Protein 3RT2 (pdb70)

Organism: Arabidopsis thaliana (NCBI:txid3702)

Radius of gyration: 15.97 Å; Cα contacts (8 Å, |Δi|>4): 368; chains: 1; bounding box: 37×48×32 Å

Solvent-accessible surface area: 9550 Å² total; per-residue (Å²): 219,35,130,102,25,122,140,38,20,35,95,73,156,86,176,67,34,0,24,21,80,19,77,57,84,4,161,2,29,24,141,35,0,16,50,13,3,64,84,0,18,59,5,70,92,15,38,53,98,17,38,145,23,96,22,161,54,178,130,18,93,99,43,16,75,10,70,0,18,45,110,43,82,122,123,89,15,75,0,42,14,23,0,58,29,31,21,68,128,72,40,0,12,0,10,94,21,69,32,49,93,49,152,17,132,71,23,9,12,0,9,0,2,42,80,50,85,83,142,69,144,79,7,2,35,0,27,10,0,0,15,0,40,26,24,170,86,63,72,94,108,92,3,20,122,67,1,51,55,48,3,70,56,19,0,66,24,0,5,76,20,0,52,121,50,38,58,96,76,145,179

Nearest PDB structures (foldseek):
  3rt2-assembly1_A  TM=1.006E+00  e=1.548E-33  Arabidopsis thaliana
  3rt0-assembly1_C  TM=8.949E-01  e=2.586E-29  Arabidopsis thaliana
  3r6p-assembly1_A  TM=9.736E-01  e=1.004E-26  Arabidopsis thaliana
  4ds8-assembly1_A  TM=9.328E-01  e=2.197E-19  Arabidopsis thaliana
  3klx-assembly1_B  TM=9.332E-01  e=1.847E-19  Arabidopsis thaliana

GO terms:
  GO:0004864 protein phosphatase inhibitor activity (F, IDA)
  GO:0005515 protein binding (F, IPI)

B-factor: mean 29.24, std 15.5, range [11.62, 113.57]

Structure (mmCIF, N/CA/C/O backbone):
data_3RT2
#
_entry.id   3RT2
#
_cell.length_a   38.017
_cell.length_b   98.425
_cell.length_c   96.718
_cell.angle_alpha   90.00
_cell.angle_beta   90.00
_cell.angle_gamma   90.00
#
_symmetry.space_group_name_H-M   'C 2 2 21'
#
loop_
_entity.id
_entity.type
_entity.pdbx_description
1 polymer 'Abscisic acid receptor PYL10'
2 water water
#
loop_
_atom_site.group_PDB
_atom_site.id
_atom_site.type_symbol
_atom_site.label_atom_id
_atom_site.label_alt_id
_atom_site.label_comp_id
_atom_site.label_asym_id
_atom_site.label_entity_id
_atom_site.label_seq_id
_atom_site.pdbx_PDB_ins_code
_atom_site.Cartn_x
_atom_site.Cartn_y
_atom_site.Cartn_z
_atom_site.occupancy
_atom_site.B_iso_or_equiv
_atom_site.auth_seq_id
_atom_site.auth_comp_id
_atom_site.auth_asym_id
_atom_site.auth_atom_id
_atom_site.pdbx_PDB_model_num
ATOM 1 N N . GLU A 1 10 ? 30.482 -2.465 0.261 1.00 35.77 10 GLU A N 1
ATOM 2 C CA . GLU A 1 10 ? 29.284 -1.677 -0.016 1.00 52.07 10 GLU A CA 1
ATOM 3 C C . GLU A 1 10 ? 28.217 -1.935 1.035 1.00 61.73 10 GLU A C 1
ATOM 4 O O . GLU A 1 10 ? 27.663 -1.006 1.616 1.00 26.88 10 GLU A O 1
ATOM 10 N N . SER A 1 11 ? 27.926 -3.211 1.263 1.00 48.36 11 SER A N 1
ATOM 11 C CA . SER A 1 11 ? 27.003 -3.607 2.313 1.00 33.79 11 SER A CA 1
ATOM 12 C C . SER A 1 11 ? 27.217 -5.064 2.659 1.00 26.01 11 SER A C 1
ATOM 13 O O . SER A 1 11 ? 26.984 -5.939 1.839 1.00 23.48 11 SER A O 1
ATOM 16 N N . GLU A 1 12 ? 27.664 -5.318 3.881 1.00 25.95 12 GLU A N 1
ATOM 17 C CA . GLU A 1 12 ? 27.885 -6.690 4.324 1.00 25.62 12 GLU A CA 1
ATOM 18 C C . GLU A 1 12 ? 26.589 -7.471 4.272 1.00 21.79 12 GLU A C 1
ATOM 19 O O . GLU A 1 12 ? 26.568 -8.645 3.915 1.00 18.22 12 GLU A O 1
ATOM 25 N N . TYR A 1 13 ? 25.505 -6.805 4.635 1.00 20.62 13 TYR A N 1
ATOM 26 C CA . TYR A 1 13 ? 24.199 -7.445 4.668 1.00 18.51 13 TYR A CA 1
ATOM 27 C C . TYR A 1 13 ? 23.774 -7.879 3.270 1.00 18.92 13 TYR A C 1
ATOM 28 O O . TYR A 1 13 ? 23.351 -9.010 3.050 1.00 19.09 13 TYR A O 1
ATOM 37 N N . ILE A 1 14 ? 23.897 -6.977 2.313 1.00 16.86 14 ILE A N 1
ATOM 38 C CA . ILE A 1 14 ? 23.547 -7.337 0.943 1.00 15.78 14 ILE A CA 1
ATOM 39 C C . ILE A 1 14 ? 24.508 -8.405 0.396 1.00 16.36 14 ILE A C 1
ATOM 40 O O . ILE A 1 14 ? 24.074 -9.381 -0.229 1.00 16.67 14 ILE A O 1
ATOM 45 N N . LYS A 1 15 ? 25.799 -8.243 0.666 1.00 16.98 15 LYS A N 1
ATOM 46 C CA . LYS A 1 15 ? 26.816 -9.215 0.241 1.00 17.25 15 LYS A CA 1
ATOM 47 C C . LYS A 1 15 ? 26.487 -10.646 0.659 1.00 16.38 15 LYS A C 1
ATOM 48 O O . LYS A 1 15 ? 26.615 -11.592 -0.132 1.00 16.65 15 LYS A O 1
ATOM 54 N N . LYS A 1 16 ? 26.083 -10.814 1.914 1.00 16.04 16 LYS A N 1
ATOM 55 C CA . LYS A 1 16 ? 25.891 -12.160 2.435 1.00 17.87 16 LYS A CA 1
ATOM 56 C C . LYS A 1 16 ? 24.691 -12.862 1.804 1.00 15.97 16 LYS A C 1
ATOM 57 O O . LYS A 1 16 ? 24.608 -14.085 1.842 1.00 18.84 16 LYS A O 1
ATOM 63 N N . HIS A 1 17 ? 23.787 -12.102 1.198 1.00 14.99 17 HIS A N 1
ATOM 64 C CA . HIS A 1 17 ? 22.639 -12.697 0.524 1.00 13.92 17 HIS A CA 1
ATOM 65 C C . HIS A 1 17 ? 22.958 -13.117 -0.906 1.00 15.11 17 HIS A C 1
ATOM 66 O O . HIS A 1 17 ? 22.230 -13.892 -1.500 1.00 16.38 17 HIS A O 1
ATOM 73 N N . HIS A 1 18 ? 24.050 -12.601 -1.450 1.00 15.63 18 HIS A N 1
ATOM 74 C CA . HIS A 1 18 ? 24.490 -13.024 -2.773 1.00 15.56 18 HIS A CA 1
ATOM 75 C C . HIS A 1 18 ? 25.189 -14.376 -2.712 1.00 15.09 18 HIS A C 1
ATOM 76 O O . HIS A 1 18 ? 25.526 -14.881 -1.620 1.00 18.07 18 HIS A O 1
ATOM 83 N N . ARG A 1 19 ? 25.376 -14.972 -3.885 1.00 14.18 19 ARG A N 1
ATOM 84 C CA . ARG A 1 19 ? 25.818 -16.355 -3.968 1.00 13.54 19 ARG A CA 1
ATOM 85 C C . ARG A 1 19 ? 27.306 -16.457 -4.215 1.00 16.47 19 ARG A C 1
ATOM 86 O O . 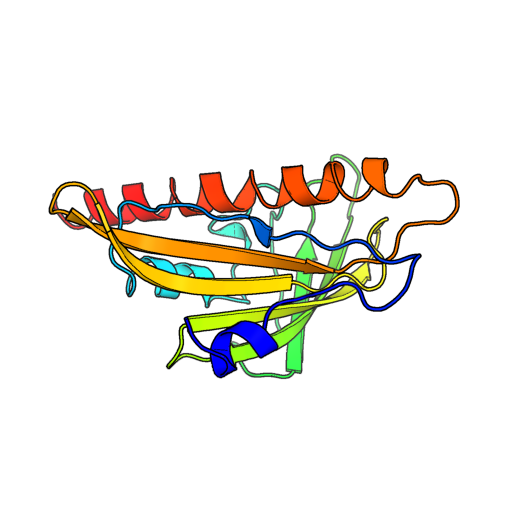ARG A 1 19 ? 27.918 -15.588 -4.862 1.00 17.37 19 ARG A O 1
ATOM 94 N N A HIS A 1 20 ? 27.877 -17.549 -3.724 0.46 16.62 20 HIS A N 1
ATOM 95 N N B HIS A 1 20 ? 27.905 -17.520 -3.692 0.54 16.75 20 HIS A N 1
ATOM 96 C CA A HIS A 1 20 ? 29.303 -17.790 -3.803 0.46 19.05 20 HIS A CA 1
ATOM 97 C CA B HIS A 1 20 ? 29.320 -17.780 -3.910 0.54 17.19 20 HIS A CA 1
ATOM 98 C C A HIS A 1 20 ? 29.513 -19.302 -3.898 0.46 18.34 20 HIS A C 1
ATOM 99 C C B HIS A 1 20 ? 29.607 -19.268 -3.788 0.54 18.25 20 HIS A C 1
ATOM 100 O O A HIS A 1 20 ? 28.692 -20.074 -3.399 0.46 18.45 20 HIS A O 1
ATOM 101 O O B HIS A 1 20 ? 28.959 -19.979 -3.015 0.54 17.63 20 HIS A O 1
ATOM 114 N N . GLU A 1 21 ? 30.591 -19.729 -4.544 1.00 20.14 21 GLU A N 1
ATOM 115 C CA . GLU A 1 21 ? 30.940 -21.142 -4.542 1.00 21.62 21 GLU A CA 1
ATOM 116 C C . GLU A 1 21 ? 31.583 -21.528 -3.221 1.00 20.77 21 GLU A C 1
ATOM 117 O O . GLU A 1 21 ? 32.401 -20.789 -2.673 1.00 24.00 21 GLU A O 1
ATOM 123 N N . LEU A 1 22 ? 31.187 -22.686 -2.711 1.00 18.19 22 LEU A N 1
ATOM 124 C CA . LEU A 1 22 ? 31.733 -23.185 -1.455 1.00 20.09 22 LEU A CA 1
ATOM 125 C C . LEU A 1 22 ? 32.600 -24.418 -1.656 1.00 23.34 22 LEU A C 1
ATOM 126 O O . LEU A 1 22 ? 33.450 -24.720 -0.819 1.00 28.98 22 LEU A O 1
ATOM 131 N N . VAL A 1 23 ? 32.373 -25.142 -2.748 1.00 22.20 23 VAL A N 1
ATOM 132 C CA . VAL A 1 23 ? 33.146 -26.353 -3.040 1.00 21.71 23 VAL A CA 1
ATOM 133 C C . VAL A 1 23 ? 33.571 -26.370 -4.504 1.00 21.95 23 VAL A C 1
ATOM 134 O O . VAL A 1 23 ? 32.988 -25.661 -5.324 1.00 22.78 23 VAL A O 1
ATOM 138 N N . GLU A 1 24 ? 34.585 -27.177 -4.821 1.00 24.96 24 GLU A N 1
ATOM 139 C CA . GLU A 1 24 ? 35.193 -27.187 -6.153 1.00 29.72 24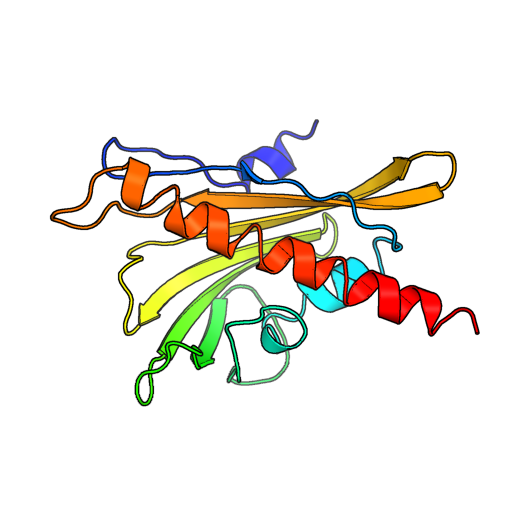 GLU A CA 1
ATOM 140 C C . GLU A 1 24 ? 34.229 -27.519 -7.289 1.00 29.52 24 GLU A C 1
ATOM 141 O O . GLU A 1 24 ? 34.410 -27.053 -8.421 1.00 30.56 24 GLU A O 1
ATOM 147 N N . SER A 1 25 ? 33.221 -28.331 -6.992 1.00 26.70 25 SER A N 1
ATOM 148 C CA . SER A 1 25 ? 32.273 -28.784 -8.002 1.00 24.07 25 SER A CA 1
ATOM 149 C C . SER A 1 25 ? 31.100 -27.830 -8.154 1.00 23.04 25 SER A C 1
ATOM 150 O O . SER A 1 25 ? 30.107 -28.172 -8.789 1.00 24.35 25 SER A O 1
ATOM 153 N N . GLN A 1 26 ? 31.196 -26.652 -7.541 1.00 23.36 26 GLN A N 1
ATOM 154 C CA . GLN A 1 26 ? 30.225 -25.601 -7.776 1.00 20.96 26 GLN A CA 1
ATOM 155 C C . GLN A 1 26 ? 30.843 -24.531 -8.640 1.00 20.38 26 GLN A C 1
ATOM 156 O O . GLN A 1 26 ? 32.056 -24.362 -8.662 1.00 24.40 26 GLN A O 1
ATOM 162 N N A CYS A 1 27 ? 30.014 -23.798 -9.361 0.48 21.67 27 CYS A N 1
ATOM 163 N N B CYS A 1 27 ? 29.990 -23.806 -9.355 0.52 21.43 27 CYS A N 1
ATOM 164 C CA A CYS A 1 27 ? 30.511 -22.589 -9.996 0.48 21.61 27 CYS A CA 1
ATOM 165 C CA B CYS A 1 27 ? 30.409 -22.620 -10.096 0.52 20.77 27 CYS A CA 1
ATOM 166 C C A CYS A 1 27 ? 29.567 -21.434 -9.714 0.48 20.58 27 CYS A C 1
ATOM 167 C C B CYS A 1 27 ? 29.546 -21.435 -9.677 0.52 19.75 27 CYS A C 1
ATOM 168 O O A CYS A 1 27 ? 28.356 -21.612 -9.568 0.48 21.06 27 CYS A O 1
ATOM 169 O O B CYS A 1 27 ? 28.354 -21.594 -9.410 0.52 19.69 27 CYS A O 1
ATOM 174 N N . SER A 1 28 ? 30.151 -20.251 -9.609 1.00 19.64 28 SER A N 1
ATOM 175 C CA . SER A 1 28 ? 29.422 -19.054 -9.241 1.00 18.96 28 SER A CA 1
ATOM 176 C C . SER A 1 28 ? 29.996 -17.861 -9.971 1.00 20.36 28 SER A C 1
ATOM 177 O O . SER A 1 28 ? 31.203 -17.776 -10.192 1.00 22.46 28 SER A O 1
ATOM 180 N N A SER A 1 29 ? 29.121 -16.943 -10.356 0.36 20.07 29 SER A N 1
ATOM 181 N N B SER A 1 29 ? 29.125 -16.934 -10.340 0.64 20.18 29 SER A N 1
ATOM 182 C CA A SER A 1 29 ? 29.545 -15.692 -10.961 0.36 19.01 29 SER A CA 1
ATOM 183 C CA B SER A 1 29 ? 29.573 -15.681 -10.913 0.64 19.42 29 SER A CA 1
ATOM 184 C C A SER A 1 29 ? 28.581 -14.596 -10.553 0.36 17.48 29 SER A C 1
ATOM 185 C C B SER A 1 29 ? 28.555 -14.600 -10.619 0.64 16.69 29 SER A C 1
ATOM 186 O O A S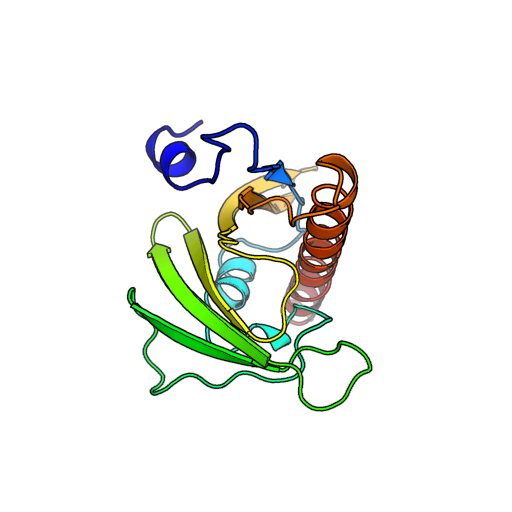ER A 1 29 ? 27.519 -14.872 -9.994 0.36 18.65 29 SER A O 1
ATOM 187 O O B SER A 1 29 ? 27.428 -14.892 -10.223 0.64 17.13 29 SER A O 1
ATOM 192 N N . THR A 1 30 ? 28.960 -13.354 -10.830 1.00 17.47 30 THR A N 1
ATOM 193 C CA . THR A 1 30 ? 28.100 -12.216 -10.571 1.00 16.48 30 THR A CA 1
ATOM 194 C C . THR A 1 30 ? 28.063 -11.365 -11.834 1.00 17.03 30 THR A C 1
ATOM 195 O O . THR A 1 30 ? 29.100 -11.084 -12.427 1.00 21.32 30 THR A O 1
ATOM 199 N N . LEU A 1 31 ? 26.867 -10.999 -12.264 1.00 15.86 31 LEU A N 1
ATOM 200 C CA . LEU A 1 31 ? 26.715 -10.116 -13.414 1.00 16.65 31 LEU A CA 1
ATOM 201 C C . LEU A 1 31 ? 26.031 -8.848 -12.975 1.00 15.60 31 LEU A C 1
ATOM 202 O O . LEU A 1 31 ? 25.266 -8.840 -12.006 1.00 15.50 31 LEU A O 1
ATOM 207 N N A VAL A 1 32 ? 26.315 -7.755 -13.666 0.65 16.70 32 VAL A N 1
ATOM 208 N N B VAL A 1 32 ? 26.415 -7.755 -13.666 0.35 17.75 32 VAL A N 1
ATOM 209 C CA A VAL A 1 32 ? 25.667 -6.490 -13.361 0.65 18.25 32 VAL A CA 1
ATOM 210 C CA B VAL A 1 32 ? 25.767 -6.490 -13.361 0.35 19.34 32 VAL A CA 1
ATOM 211 C C A VAL A 1 32 ? 25.065 -5.877 -14.611 0.65 17.64 32 VAL A C 1
ATOM 212 C C B VAL A 1 32 ? 25.165 -5.877 -14.611 0.35 18.46 32 VAL A C 1
ATOM 213 O O A VAL A 1 32 ? 25.514 -6.136 -15.720 0.65 20.90 32 VAL A O 1
ATOM 214 O O B VAL A 1 32 ? 25.614 -6.137 -15.720 0.35 19.32 32 VAL A O 1
ATOM 221 N N . LYS A 1 33 ? 24.043 -5.060 -14.410 1.00 16.51 33 LYS A N 1
ATOM 222 C CA . LYS A 1 33 ? 23.396 -4.356 -15.501 1.00 16.25 33 LYS A CA 1
ATOM 223 C C . LYS A 1 33 ? 22.949 -2.988 -15.023 1.00 15.94 33 LYS A C 1
ATOM 224 O O . LYS A 1 33 ? 22.280 -2.878 -13.992 1.00 16.58 33 LYS A O 1
ATOM 230 N N A HIS A 1 34 ? 23.292 -1.956 -15.779 0.57 17.85 34 HIS A N 1
ATOM 231 N N B HIS A 1 34 ? 23.365 -1.928 -15.710 0.43 18.71 34 HIS A N 1
ATOM 232 C CA A HIS A 1 34 ? 22.799 -0.621 -15.511 0.57 19.30 34 HIS A CA 1
ATOM 233 C CA B HIS A 1 34 ? 22.730 -0.655 -15.435 0.43 19.98 34 HIS A CA 1
ATOM 234 C C A HIS A 1 34 ? 21.512 -0.408 -16.301 0.57 18.38 34 HIS A C 1
ATOM 235 C C B HIS A 1 34 ? 21.476 -0.565 -16.265 0.43 20.32 34 HIS A C 1
ATOM 236 O O A HIS A 1 34 ? 21.506 -0.498 -17.522 0.57 20.65 34 HIS A O 1
ATOM 237 O O B HIS A 1 34 ? 21.464 -0.864 -17.467 0.43 21.73 34 HIS A O 1
ATOM 250 N N . ILE A 1 35 ? 20.417 -0.154 -15.596 1.00 18.37 35 ILE A N 1
ATOM 251 C CA . ILE A 1 35 ? 19.106 -0.026 -16.207 1.00 16.46 35 ILE A CA 1
ATOM 252 C C . ILE A 1 35 ? 18.649 1.418 -16.112 1.00 18.17 35 ILE A C 1
ATOM 253 O O . ILE A 1 35 ? 18.716 2.023 -15.040 1.00 21.31 35 ILE A O 1
ATOM 258 N N . LYS A 1 36 ? 18.201 1.974 -17.238 1.00 18.44 36 LYS A N 1
ATOM 259 C CA . LYS A 1 36 ? 17.754 3.366 -17.288 1.00 20.85 36 LYS A CA 1
ATOM 260 C C . LYS A 1 36 ? 16.286 3.491 -16.914 1.00 20.52 36 LYS A C 1
ATOM 261 O O . LYS A 1 36 ? 15.448 3.918 -17.707 1.00 22.36 36 LYS A O 1
ATOM 267 N N . ALA A 1 37 ? 15.987 3.116 -15.678 1.00 20.94 37 ALA A N 1
ATOM 268 C CA . ALA A 1 37 ? 14.640 3.203 -15.156 1.00 19.71 37 ALA A CA 1
ATOM 269 C C . ALA A 1 37 ? 14.742 3.287 -13.646 1.00 19.13 37 ALA A C 1
ATOM 270 O O . ALA A 1 37 ? 15.728 2.819 -13.063 1.00 20.68 37 ALA A O 1
ATOM 272 N N . PRO A 1 38 ? 13.725 3.882 -13.009 1.00 19.85 38 PRO A N 1
ATOM 273 C CA . PRO A 1 38 ? 13.736 4.096 -11.559 1.00 20.35 38 PRO A CA 1
ATOM 274 C C . PRO A 1 38 ? 13.616 2.777 -10.791 1.00 18.41 38 PRO A C 1
ATOM 275 O O . PRO A 1 38 ? 12.895 1.866 -11.210 1.00 19.19 38 PRO A O 1
ATOM 279 N N . LEU A 1 39 ? 14.295 2.692 -9.652 1.00 18.04 39 LEU A N 1
ATOM 280 C CA . LEU A 1 39 ? 14.301 1.453 -8.867 1.00 17.03 39 LEU A CA 1
ATOM 281 C C . LEU A 1 39 ? 12.907 0.913 -8.527 1.00 15.76 39 LEU A C 1
ATOM 282 O O . LEU A 1 39 ? 12.673 -0.286 -8.597 1.00 16.70 39 LEU A O 1
ATOM 287 N N A HIS A 1 40 ? 11.977 1.785 -8.150 0.52 18.61 40 HIS A N 1
ATOM 288 N N B HIS A 1 40 ? 11.994 1.798 -8.143 0.48 17.28 40 HIS A N 1
ATOM 289 C CA A HIS A 1 40 ? 10.647 1.303 -7.778 0.52 21.37 40 HIS A CA 1
ATOM 290 C CA B HIS A 1 40 ? 10.648 1.366 -7.790 0.48 18.64 40 HIS A CA 1
ATOM 291 C C A HIS A 1 40 ? 9.945 0.587 -8.933 0.52 19.47 40 HIS A C 1
ATOM 292 C C B HIS A 1 40 ? 10.031 0.557 -8.930 0.48 17.60 40 HIS A C 1
ATOM 293 O O A HIS A 1 40 ? 9.230 -0.397 -8.724 0.52 18.76 40 HIS A O 1
ATOM 294 O O B HIS A 1 40 ? 9.464 -0.514 -8.708 0.48 16.57 40 HIS A O 1
ATOM 307 N N . LEU A 1 41 ? 10.166 1.067 -10.150 1.00 18.68 41 LEU A N 1
ATOM 308 C CA . LEU A 1 41 ? 9.619 0.399 -11.324 1.00 18.01 41 LEU A CA 1
ATOM 309 C C . LEU A 1 41 ? 10.319 -0.939 -11.597 1.00 16.87 41 LEU A C 1
ATOM 310 O O . LEU A 1 41 ? 9.663 -1.956 -11.829 1.00 17.99 41 LEU A O 1
ATOM 315 N N . VAL A 1 42 ? 11.648 -0.943 -11.560 1.00 16.25 42 VAL A N 1
ATOM 316 C CA . VAL A 1 42 ? 12.390 -2.182 -11.790 1.00 16.07 42 VAL A CA 1
ATOM 317 C C . VAL A 1 42 ? 12.021 -3.231 -10.725 1.00 15.52 42 VAL A C 1
ATOM 318 O O . VAL A 1 42 ? 11.755 -4.375 -11.054 1.00 16.19 42 VAL A O 1
ATOM 322 N N . TRP A 1 43 ? 11.979 -2.840 -9.452 1.00 15.47 43 TRP A N 1
ATOM 323 C CA . TRP A 1 43 ? 11.619 -3.785 -8.397 1.00 14.61 43 TRP A CA 1
ATOM 324 C C . TRP A 1 43 ? 10.190 -4.298 -8.566 1.00 16.60 43 TRP A C 1
ATOM 325 O O . TRP A 1 43 ? 9.911 -5.462 -8.291 1.00 16.73 43 TRP A O 1
ATOM 336 N N . SER A 1 44 ? 9.286 -3.449 -9.048 1.00 15.76 44 SER A N 1
ATOM 337 C CA . SER A 1 44 ? 7.900 -3.876 -9.201 1.00 18.68 44 SER A CA 1
ATOM 338 C C . SER A 1 44 ? 7.787 -5.066 -10.160 1.00 19.38 44 SER A C 1
ATOM 339 O O . SER A 1 44 ? 6.872 -5.885 -10.037 1.00 20.19 44 SER A O 1
ATOM 342 N N . ILE A 1 45 ? 8.722 -5.144 -11.107 1.00 17.20 45 ILE A N 1
ATOM 343 C CA . ILE A 1 45 ? 8.807 -6.257 -12.054 1.00 17.08 45 ILE A CA 1
ATOM 344 C C . ILE A 1 45 ? 9.591 -7.439 -11.469 1.00 16.85 45 ILE A C 1
ATOM 345 O O . ILE A 1 45 ? 9.131 -8.589 -11.505 1.00 17.52 45 ILE A O 1
ATOM 350 N N . VAL A 1 46 ? 10.765 -7.158 -10.913 1.00 15.57 46 VAL A N 1
ATOM 351 C CA . VAL A 1 46 ? 11.629 -8.205 -10.374 1.00 15.20 46 VAL A CA 1
ATOM 352 C C . VAL A 1 46 ? 10.968 -8.981 -9.235 1.00 15.33 46 VAL A C 1
ATOM 353 O O . VAL A 1 46 ? 11.092 -10.201 -9.150 1.00 17.20 46 VAL A O 1
ATOM 357 N N . ARG A 1 47 ? 10.247 -8.281 -8.365 1.00 15.67 47 ARG A N 1
ATOM 358 C CA . ARG A 1 47 ? 9.700 -8.944 -7.183 1.00 16.75 47 ARG A CA 1
ATOM 359 C C . ARG A 1 47 ? 8.580 -9.932 -7.506 1.00 19.01 47 ARG A C 1
ATOM 360 O O . ARG A 1 47 ? 8.193 -10.737 -6.650 1.00 18.55 47 ARG A O 1
ATOM 368 N N . ARG A 1 48 ? 8.047 -9.872 -8.724 1.00 17.19 48 ARG A N 1
ATOM 369 C CA . ARG A 1 48 ? 6.914 -10.726 -9.080 1.00 18.97 48 ARG A CA 1
ATOM 370 C C . ARG A 1 48 ? 7.372 -12.154 -9.366 1.00 19.78 48 ARG A C 1
ATOM 371 O O . ARG A 1 48 ? 7.489 -12.575 -10.521 1.00 19.00 48 ARG A O 1
ATOM 379 N N . PHE A 1 49 ? 7.642 -12.887 -8.291 1.00 19.82 49 PHE A N 1
ATOM 380 C CA . PHE A 1 49 ? 8.030 -14.298 -8.337 1.00 19.58 49 PHE A CA 1
ATOM 381 C C . PHE A 1 49 ? 7.000 -15.117 -9.109 1.00 20.31 49 PHE A C 1
ATOM 382 O O . PHE A 1 49 ? 7.318 -16.158 -9.676 1.00 20.62 49 PHE A O 1
ATOM 390 N N . ASP A 1 50 ? 5.769 -14.631 -9.149 1.00 21.03 50 ASP A N 1
ATOM 391 C CA . ASP A 1 50 ? 4.691 -15.325 -9.843 1.00 22.74 50 ASP A CA 1
ATOM 392 C C . ASP A 1 50 ? 4.588 -14.998 -11.342 1.00 22.26 50 ASP A C 1
ATOM 393 O O . ASP A 1 50 ? 3.816 -15.639 -12.052 1.00 25.30 50 ASP A O 1
ATOM 398 N N . GLU A 1 51 ? 5.368 -14.024 -11.819 1.00 21.84 51 GLU A N 1
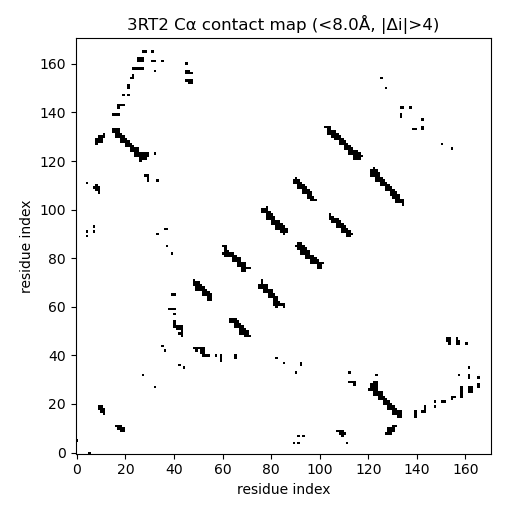ATOM 399 C CA . GLU A 1 51 ? 5.321 -13.624 -13.230 1.00 23.19 51 GLU A CA 1
ATOM 400 C C . GLU A 1 51 ? 6.710 -13.409 -13.839 1.00 20.00 51 GLU A C 1
ATOM 401 O O . GLU A 1 51 ? 6.998 -12.335 -14.369 1.00 20.71 51 GLU A O 1
ATOM 407 N N . PRO A 1 52 ? 7.577 -14.426 -13.764 1.00 18.27 52 PRO A N 1
ATOM 408 C CA . PRO A 1 52 ? 8.917 -14.287 -14.335 1.00 18.07 52 PRO A CA 1
ATOM 409 C C . PRO A 1 52 ? 8.863 -14.038 -15.838 1.00 18.87 52 PRO A C 1
ATOM 410 O O . PRO A 1 52 ? 9.770 -13.414 -16.385 1.00 20.46 52 PRO A O 1
ATOM 414 N N . GLN A 1 53 ? 7.812 -14.530 -16.484 1.00 21.08 53 GLN A N 1
ATOM 415 C CA . GLN A 1 53 ? 7.678 -14.432 -17.933 1.00 22.24 53 GLN A CA 1
ATOM 416 C C . GLN A 1 53 ? 7.516 -12.986 -18.422 1.00 22.00 53 GLN A C 1
ATOM 417 O O . GLN A 1 53 ? 7.588 -12.723 -19.632 1.00 23.14 53 GLN A O 1
ATOM 423 N N . LYS A 1 54 ? 7.294 -12.053 -17.491 1.00 23.10 54 LYS A N 1
ATOM 424 C CA . LYS A 1 54 ? 7.208 -10.634 -17.837 1.00 23.62 54 LYS A CA 1
ATOM 425 C C . LYS A 1 54 ? 8.526 -10.146 -18.427 1.00 21.62 54 LYS A C 1
ATOM 426 O O . LYS A 1 54 ? 8.550 -9.186 -19.206 1.00 24.03 54 LYS A O 1
ATOM 432 N N . TYR A 1 55 ? 9.629 -10.795 -18.065 1.00 19.44 55 TYR A N 1
ATOM 433 C CA . TYR A 1 55 ? 10.910 -10.390 -18.633 1.00 18.29 55 TYR A CA 1
ATOM 434 C C . TYR A 1 55 ? 11.915 -11.505 -18.919 1.00 16.42 55 TYR A C 1
ATOM 435 O O . TYR A 1 55 ? 12.892 -11.279 -19.635 1.00 18.63 55 TYR A O 1
ATOM 444 N N . LYS A 1 56 ? 11.717 -12.696 -18.361 1.00 17.93 56 LYS A N 1
ATOM 445 C CA . LYS A 1 56 ? 12.682 -13.759 -18.611 1.00 17.15 56 LYS A CA 1
ATOM 446 C C . LYS A 1 56 ? 12.336 -14.428 -19.936 1.00 17.40 56 LYS A C 1
ATOM 447 O O . LYS A 1 56 ? 11.305 -15.066 -20.043 1.00 18.81 56 LYS A O 1
ATOM 453 N N . PRO A 1 57 ? 13.194 -14.267 -20.960 1.00 20.58 57 PRO A N 1
ATOM 454 C CA . PRO A 1 57 ? 12.749 -14.718 -22.284 1.00 21.72 57 PRO A CA 1
ATOM 455 C C . PRO A 1 57 ? 12.487 -16.216 -22.419 1.00 20.82 57 PRO A C 1
ATOM 456 O O . PRO A 1 57 ? 11.714 -16.587 -23.298 1.00 22.65 57 PRO A O 1
ATOM 460 N N . PHE A 1 58 ? 13.108 -17.060 -21.599 1.00 20.18 58 PHE A N 1
ATOM 461 C CA . PHE A 1 58 ? 12.925 -18.503 -21.762 1.00 19.54 58 PHE A CA 1
ATOM 462 C C . PHE A 1 58 ? 11.885 -19.116 -20.837 1.00 22.06 58 PHE A C 1
ATOM 463 O O . PHE A 1 58 ? 11.807 -20.335 -20.700 1.00 23.97 58 PHE A O 1
ATOM 471 N N A ILE A 1 59 ? 11.060 -18.271 -20.235 0.50 19.44 59 ILE A N 1
ATOM 472 N N B ILE A 1 59 ? 11.160 -18.271 -20.235 0.50 22.21 59 ILE A N 1
ATOM 473 C CA A ILE A 1 59 ? 9.936 -18.747 -19.450 0.50 20.90 59 ILE A CA 1
ATOM 474 C CA B ILE A 1 59 ? 10.036 -18.747 -19.450 0.50 22.18 59 ILE A CA 1
ATOM 475 C C A ILE A 1 59 ? 8.649 -18.307 -20.121 0.50 21.57 59 ILE A C 1
ATOM 476 C C B ILE A 1 59 ? 8.749 -18.307 -20.121 0.50 22.78 59 ILE A C 1
ATOM 477 O O A ILE A 1 59 ? 8.445 -17.125 -20.343 0.50 21.09 59 ILE A O 1
ATOM 478 O O B ILE A 1 59 ? 8.545 -17.125 -20.343 0.50 23.44 59 ILE A O 1
ATOM 487 N N . SER A 1 60 ? 7.782 -19.260 -20.437 1.00 24.34 60 SER A N 1
ATOM 488 C CA . SER A 1 60 ? 6.524 -18.936 -21.099 1.00 26.16 60 SER A CA 1
ATOM 489 C C . SER A 1 60 ? 5.354 -18.757 -20.123 1.00 28.69 60 SER A C 1
ATOM 490 O O . SER A 1 60 ? 4.465 -17.931 -20.352 1.00 29.68 60 SER A O 1
ATOM 493 N N . ARG A 1 61 ? 5.338 -19.548 -19.058 1.00 28.33 61 ARG A N 1
ATOM 494 C CA . ARG A 1 61 ? 4.279 -19.441 -18.067 1.00 29.17 61 ARG A CA 1
ATOM 495 C C . ARG A 1 61 ? 4.757 -19.876 -16.690 1.00 27.52 61 ARG A C 1
ATOM 496 O O . ARG A 1 61 ? 5.816 -20.472 -16.546 1.00 27.18 61 ARG A O 1
ATOM 504 N N . CYS A 1 62 ? 3.958 -19.548 -15.686 1.00 25.56 62 CYS A N 1
ATOM 505 C CA . CYS A 1 62 ? 4.341 -19.760 -14.305 1.00 25.73 62 CYS A CA 1
ATOM 506 C C . CYS A 1 62 ? 3.124 -19.989 -13.430 1.00 29.71 62 CYS A C 1
ATOM 507 O O . CYS A 1 62 ? 2.142 -19.264 -13.511 1.00 30.27 62 CYS A O 1
ATOM 510 N N . VAL A 1 63 ? 3.208 -21.010 -12.590 1.00 27.94 63 VAL A N 1
ATOM 511 C CA . VAL A 1 63 ? 2.133 -21.340 -11.677 1.00 30.05 63 VAL A CA 1
ATOM 512 C C . VAL A 1 63 ? 2.646 -21.323 -10.247 1.00 30.00 63 VAL A C 1
ATOM 513 O O . VAL A 1 63 ? 3.580 -22.040 -9.904 1.00 28.01 63 VAL A O 1
ATOM 517 N N . VAL A 1 64 ? 2.030 -20.483 -9.428 1.00 30.40 64 VAL A N 1
ATOM 518 C CA . VAL A 1 64 ? 2.273 -20.464 -7.998 1.00 35.82 64 VAL A CA 1
ATOM 519 C C . VAL A 1 64 ? 0.930 -20.789 -7.362 1.00 44.64 64 VAL A C 1
ATOM 520 O O . VAL A 1 64 ? -0.104 -20.629 -8.001 1.00 47.63 64 VAL A O 1
ATOM 524 N N . GLN A 1 65 ? 0.928 -21.255 -6.124 1.00 49.18 65 GLN A N 1
ATOM 525 C CA . GLN A 1 65 ? -0.343 -21.460 -5.443 1.00 94.02 65 GLN A CA 1
ATOM 526 C C . GLN A 1 65 ? -0.638 -20.278 -4.538 1.00 48.42 65 GLN A C 1
ATOM 527 O O . GLN A 1 65 ? 0.091 -20.015 -3.586 1.00 55.01 65 GLN A O 1
ATOM 533 N N . GLY A 1 66 ? -1.707 -19.557 -4.853 1.00 61.81 66 GLY A N 1
ATOM 534 C CA . GLY A 1 66 ? -2.037 -18.341 -4.138 1.00 58.20 66 GLY A CA 1
ATOM 535 C C . GLY A 1 66 ? -1.404 -17.153 -4.829 1.00 80.62 66 GLY A C 1
ATOM 536 O O . GLY A 1 66 ? -0.723 -17.315 -5.839 1.00 58.00 66 GLY A O 1
ATOM 537 N N . LYS A 1 67 ? -1.623 -15.958 -4.289 1.00 99.12 67 LYS A N 1
ATOM 538 C CA . LYS A 1 67 ? -1.121 -14.740 -4.918 1.00 108.16 67 LYS A CA 1
ATOM 539 C C . LYS A 1 67 ? -0.208 -13.920 -4.011 1.00 92.90 67 LYS A C 1
ATOM 540 O O . LYS A 1 67 ? 0.398 -12.944 -4.457 1.00 86.07 67 LYS A O 1
ATOM 546 N N . LYS A 1 68 ? -0.111 -14.316 -2.743 1.00 80.16 68 LYS A N 1
ATOM 547 C CA . LYS A 1 68 ? 0.744 -13.608 -1.791 1.00 73.47 68 LYS A CA 1
ATOM 548 C C . LYS A 1 68 ? 2.138 -14.205 -1.725 1.00 57.30 68 LYS A C 1
ATOM 549 O O . LYS A 1 68 ? 2.342 -15.298 -1.195 1.00 55.10 68 LYS A O 1
ATOM 555 N N . LEU A 1 69 ? 3.097 -13.465 -2.263 1.00 40.47 69 LEU A N 1
ATOM 556 C CA . LEU A 1 69 ? 4.476 -13.911 -2.314 1.00 31.74 69 LEU A CA 1
ATOM 557 C C . LEU A 1 69 ? 5.120 -13.842 -0.938 1.00 30.10 69 LEU A C 1
ATOM 558 O O . LEU A 1 69 ? 5.037 -12.825 -0.242 1.00 30.12 69 LEU A O 1
ATOM 563 N N . GLU A 1 70 ? 5.749 -14.934 -0.537 1.00 28.22 70 GLU A N 1
ATOM 564 C CA . GLU A 1 70 ? 6.454 -14.969 0.730 1.00 28.69 70 GLU A CA 1
ATOM 565 C C . GLU A 1 70 ? 7.526 -16.041 0.701 1.00 25.38 70 GLU A C 1
ATOM 566 O O . GLU A 1 70 ? 7.485 -16.947 -0.118 1.00 27.75 70 GLU A O 1
ATOM 572 N N . VAL A 1 71 ? 8.494 -15.919 1.592 1.00 22.83 71 VAL A N 1
ATOM 573 C CA . VAL A 1 71 ? 9.562 -16.893 1.681 1.00 20.66 71 VAL A CA 1
ATOM 574 C C . VAL A 1 71 ? 8.949 -18.287 1.821 1.00 19.62 71 VAL A C 1
ATOM 575 O O . VAL A 1 71 ? 8.084 -18.524 2.667 1.00 20.64 71 VAL A O 1
ATOM 579 N N . GLY A 1 72 ? 9.394 -19.201 0.970 1.00 19.67 72 GLY A N 1
ATOM 580 C CA . GLY A 1 72 ? 8.846 -20.539 0.923 1.00 18.75 72 GLY A CA 1
ATOM 581 C C . GLY A 1 72 ? 7.829 -20.767 -0.179 1.00 20.42 72 GLY A C 1
ATOM 582 O O . GLY A 1 72 ? 7.445 -21.913 -0.422 1.00 22.08 72 GLY A O 1
ATOM 583 N N . SER A 1 73 ? 7.384 -19.693 -0.837 1.00 20.73 73 SER A N 1
ATOM 584 C CA . SER A 1 73 ? 6.506 -19.828 -2.004 1.00 21.91 73 SER A CA 1
ATOM 585 C C . SER A 1 73 ? 7.189 -20.699 -3.059 1.00 21.17 73 SER A C 1
ATOM 586 O O . SER A 1 73 ? 8.389 -20.571 -3.302 1.00 20.99 73 SER A O 1
ATOM 589 N N . VAL A 1 74 ? 6.422 -21.585 -3.683 1.00 22.61 74 VAL A N 1
ATOM 590 C CA . VAL A 1 74 ? 6.960 -22.454 -4.722 1.00 22.30 74 VAL A CA 1
ATOM 591 C C . VAL A 1 74 ? 6.305 -22.125 -6.059 1.00 21.54 74 VAL A C 1
ATOM 592 O O . VAL A 1 74 ? 5.089 -21.895 -6.126 1.00 24.11 74 VAL A O 1
ATOM 596 N N . ARG A 1 75 ? 7.107 -22.081 -7.117 1.00 19.76 75 ARG A N 1
ATOM 597 C CA . ARG A 1 75 ? 6.554 -21.896 -8.455 1.00 20.04 75 ARG A CA 1
ATOM 598 C C . ARG A 1 75 ? 6.980 -23.028 -9.360 1.00 20.45 75 ARG A C 1
ATOM 599 O O . ARG A 1 75 ? 8.051 -23.617 -9.186 1.00 20.87 75 ARG A O 1
ATOM 607 N N . GLU A 1 76 ? 6.123 -23.335 -10.321 1.00 21.82 76 GLU A N 1
ATOM 608 C CA . GLU A 1 76 ? 6.501 -24.222 -11.401 1.00 24.05 76 GLU A CA 1
ATOM 609 C C . GLU A 1 76 ? 6.478 -23.394 -12.676 1.00 24.19 76 GLU A C 1
ATOM 610 O O . GLU A 1 76 ? 5.455 -22.808 -13.023 1.00 25.00 76 GLU A O 1
ATOM 616 N N . VAL A 1 77 ? 7.620 -23.312 -13.350 1.00 23.40 77 VAL A N 1
ATOM 617 C CA . VAL A 1 77 ? 7.701 -22.542 -14.580 1.00 23.04 77 VAL A CA 1
ATOM 618 C C . VAL A 1 77 ? 7.836 -23.446 -15.796 1.00 24.13 77 VAL A C 1
ATOM 619 O O . VAL A 1 77 ? 8.435 -24.512 -15.730 1.00 25.62 77 VAL A O 1
ATOM 623 N N . ASP A 1 78 ? 7.279 -22.996 -16.912 1.00 26.64 78 ASP A N 1
ATOM 624 C CA . ASP A 1 78 ? 7.422 -23.691 -18.178 1.00 29.17 78 ASP A CA 1
ATOM 625 C C . ASP A 1 78 ? 8.602 -23.089 -18.918 1.00 27.99 78 ASP A C 1
ATOM 626 O O . ASP A 1 78 ? 8.620 -21.897 -19.188 1.00 27.11 78 ASP A O 1
ATOM 631 N N . LEU A 1 79 ? 9.590 -23.914 -19.237 1.00 27.27 79 LEU A N 1
ATOM 632 C CA . LEU A 1 79 ? 10.767 -23.447 -19.955 1.00 28.07 79 LEU A CA 1
ATOM 633 C C . LEU A 1 79 ? 10.582 -23.525 -21.463 1.00 30.96 79 LEU A C 1
ATOM 634 O O . LEU A 1 79 ? 10.051 -24.503 -21.981 1.00 31.75 79 LEU A O 1
ATOM 639 N N . LYS A 1 80 ? 11.038 -22.495 -22.165 1.00 29.77 80 LYS A N 1
ATOM 640 C CA . LYS A 1 80 ? 11.056 -22.510 -23.618 1.00 29.84 80 LYS A CA 1
ATOM 641 C C . LYS A 1 80 ? 12.342 -23.186 -24.054 1.00 33.48 80 LYS A C 1
ATOM 642 O O . LYS A 1 80 ? 13.316 -22.524 -24.386 1.00 36.32 80 LYS A O 1
ATOM 648 N N . SER A 1 81 ? 12.340 -24.512 -24.040 1.00 37.20 81 SER A N 1
ATOM 649 C CA . SER A 1 81 ? 13.539 -25.283 -24.331 1.00 39.97 81 SER A CA 1
ATOM 650 C C . SER A 1 81 ? 13.551 -25.827 -25.755 1.00 42.01 81 SER A C 1
ATOM 651 O O . SER A 1 81 ? 14.554 -26.368 -26.202 1.00 44.24 81 SER A O 1
ATOM 654 N N . GLY A 1 82 ? 12.435 -25.685 -26.459 1.00 38.19 82 GLY A N 1
ATOM 655 C CA . GLY A 1 82 ? 12.328 -26.197 -27.812 1.00 39.44 82 GLY A CA 1
ATOM 656 C C . GLY A 1 82 ? 11.997 -27.674 -27.816 1.00 42.38 82 GLY A C 1
ATOM 657 O O . GLY A 1 82 ? 11.978 -28.311 -28.864 1.00 44.04 82 GLY A O 1
ATOM 658 N N . LEU A 1 83 ? 11.749 -28.216 -26.627 1.00 42.91 83 LEU A N 1
ATOM 659 C CA . LEU A 1 83 ? 11.296 -29.591 -26.469 1.00 44.42 83 LEU A CA 1
ATOM 660 C C . LEU A 1 83 ? 9.946 -29.565 -25.776 1.00 45.93 83 LEU A C 1
ATOM 661 O O . LEU A 1 83 ? 9.539 -28.534 -25.245 1.00 47.35 83 LEU A O 1
ATOM 666 N N . PRO A 1 84 ? 9.248 -30.692 -25.777 1.00 44.57 84 PRO A N 1
ATOM 667 C CA . PRO A 1 84 ? 7.917 -30.736 -25.162 1.00 47.22 84 PRO A CA 1
ATOM 668 C C . PRO A 1 84 ? 7.940 -30.687 -23.636 1.00 49.55 84 PRO A C 1
ATOM 669 O O . PRO A 1 84 ? 8.730 -31.384 -23.000 1.00 50.55 84 PRO A O 1
ATOM 673 N N . ALA A 1 85 ? 7.085 -29.835 -23.075 1.00 68.08 85 ALA A N 1
ATOM 674 C CA . ALA A 1 85 ? 6.723 -29.859 -21.654 1.00 68.07 85 ALA A CA 1
ATOM 675 C C . ALA A 1 85 ? 7.868 -29.916 -20.633 1.00 68.29 85 ALA A C 1
ATOM 676 O O . ALA A 1 85 ? 7.819 -30.715 -19.700 1.00 70.32 85 ALA A O 1
ATOM 678 N N . THR A 1 86 ? 8.867 -29.052 -20.783 1.00 48.17 86 THR A N 1
ATOM 679 C CA . THR A 1 86 ? 9.967 -28.994 -19.821 1.00 45.52 86 THR A CA 1
ATOM 680 C C . THR A 1 86 ? 9.667 -27.982 -18.710 1.00 42.27 86 THR A C 1
ATOM 681 O O . THR A 1 86 ? 9.286 -26.849 -18.988 1.00 40.77 86 THR A O 1
ATOM 685 N N . LYS A 1 87 ? 9.828 -28.403 -17.456 1.00 35.11 87 LYS A N 1
ATOM 686 C CA . LYS A 1 87 ? 9.413 -27.593 -16.317 1.00 33.97 87 LYS A CA 1
ATOM 687 C C . LYS A 1 87 ? 10.553 -27.387 -15.335 1.00 30.35 87 LYS A C 1
ATOM 688 O O . LYS A 1 87 ? 11.559 -28.093 -15.369 1.00 34.56 87 LYS A O 1
ATOM 694 N N . SER A 1 88 ? 10.377 -26.412 -14.452 1.00 29.76 88 SER A N 1
ATOM 695 C CA . SER A 1 88 ? 11.321 -26.146 -13.374 1.00 25.24 88 SER A CA 1
ATOM 696 C C . SER A 1 88 ? 10.535 -25.767 -12.136 1.00 23.87 88 SER A C 1
ATOM 697 O O . SER A 1 88 ? 9.644 -24.920 -12.194 1.00 24.63 88 SER A O 1
ATOM 700 N N . THR A 1 89 ? 10.857 -26.407 -11.021 1.00 21.04 89 THR A N 1
ATOM 701 C CA . THR A 1 89 ? 10.201 -26.103 -9.757 1.00 21.46 89 THR A CA 1
ATOM 702 C C . THR A 1 89 ? 11.182 -25.325 -8.895 1.00 19.68 89 THR A C 1
ATOM 703 O O . THR A 1 89 ? 12.328 -25.733 -8.722 1.00 20.39 89 THR A O 1
ATOM 707 N N . GLU A 1 90 ? 10.733 -24.191 -8.367 1.00 18.87 90 GLU A N 1
ATOM 708 C CA . GLU A 1 90 ? 11.646 -23.239 -7.757 1.00 16.95 90 GLU A CA 1
ATOM 709 C C . GLU A 1 90 ? 11.025 -22.651 -6.505 1.00 16.78 90 GLU A C 1
ATOM 710 O O . GLU A 1 90 ? 9.818 -22.421 -6.449 1.00 17.69 90 GLU A O 1
ATOM 716 N N . VAL A 1 91 ? 11.855 -22.421 -5.492 1.00 15.73 91 VAL A N 1
ATOM 717 C CA . VAL A 1 91 ? 11.351 -21.899 -4.232 1.00 16.68 91 VAL A CA 1
ATOM 718 C C . VAL A 1 91 ? 11.908 -20.511 -3.948 1.00 15.72 91 VAL A C 1
ATOM 719 O O . VAL A 1 91 ? 13.072 -20.216 -4.235 1.00 15.13 91 VAL A O 1
ATOM 723 N N . LEU A 1 92 ? 11.056 -19.664 -3.381 1.00 15.67 92 LEU A N 1
ATOM 724 C CA . LEU A 1 92 ? 11.434 -18.308 -3.033 1.00 15.46 92 LEU A CA 1
ATOM 725 C C . LEU A 1 92 ? 12.166 -18.296 -1.692 1.00 14.71 92 LEU A C 1
ATOM 726 O O . LEU A 1 92 ? 11.559 -18.560 -0.646 1.00 17.78 92 LEU A O 1
ATOM 731 N N . GLU A 1 93 ? 13.468 -18.023 -1.725 1.00 15.00 93 GLU A N 1
ATOM 732 C CA . GLU A 1 93 ? 14.304 -18.053 -0.519 1.00 15.54 93 GLU A CA 1
ATOM 733 C C . GLU A 1 93 ? 14.379 -16.689 0.156 1.00 16.17 93 GLU A C 1
ATOM 734 O O . GLU A 1 93 ? 14.417 -16.590 1.384 1.00 19.13 93 GLU A O 1
ATOM 740 N N . ILE A 1 94 ? 14.454 -15.634 -0.653 1.00 16.65 94 ILE A N 1
ATOM 741 C CA . ILE A 1 94 ? 14.600 -14.275 -0.146 1.00 15.85 94 ILE A CA 1
ATOM 742 C C . ILE A 1 94 ? 13.636 -13.355 -0.880 1.00 15.34 94 ILE A C 1
ATOM 743 O O . ILE A 1 94 ? 13.574 -13.355 -2.106 1.00 15.00 94 ILE A O 1
ATOM 748 N N . LEU A 1 95 ? 12.888 -12.562 -0.128 1.00 15.51 95 LEU A N 1
ATOM 749 C CA . LEU A 1 95 ? 12.027 -11.552 -0.710 1.00 16.78 95 LEU A CA 1
ATOM 750 C C . LEU A 1 95 ? 12.106 -10.362 0.215 1.00 18.36 95 LEU A C 1
ATOM 751 O O . LEU A 1 95 ? 11.295 -10.216 1.133 1.00 22.61 95 LEU A O 1
ATOM 756 N N . ASP A 1 96 ? 13.119 -9.530 -0.010 1.00 15.06 96 ASP A N 1
ATOM 757 C CA . ASP A 1 96 ? 13.375 -8.391 0.861 1.00 15.66 96 ASP A CA 1
ATOM 758 C C . ASP A 1 96 ? 12.943 -7.117 0.151 1.00 16.57 96 ASP A C 1
ATOM 759 O O . ASP A 1 96 ? 13.634 -6.632 -0.753 1.00 16.04 96 ASP A O 1
ATOM 764 N N . ASP A 1 97 ? 11.795 -6.589 0.571 1.00 17.23 97 ASP A N 1
ATOM 765 C CA . ASP A 1 97 ? 11.204 -5.400 -0.045 1.00 19.38 97 ASP A CA 1
ATOM 766 C C . ASP A 1 97 ? 11.856 -4.108 0.439 1.00 23.56 97 ASP A C 1
ATOM 767 O O . ASP A 1 97 ? 11.619 -3.044 -0.140 1.00 24.45 97 ASP A O 1
ATOM 772 N N . ASN A 1 98 ? 12.659 -4.196 1.503 1.00 23.28 98 ASN A N 1
ATOM 773 C CA . ASN A 1 98 ? 13.432 -3.046 1.976 1.00 24.83 98 ASN A CA 1
ATOM 774 C C . ASN A 1 98 ? 14.704 -2.828 1.177 1.00 17.68 98 ASN A C 1
ATOM 775 O O . ASN A 1 98 ? 14.983 -1.716 0.712 1.00 18.22 98 ASN A O 1
ATOM 780 N N . GLU A 1 99 ? 15.484 -3.898 1.042 1.00 15.13 99 GLU A N 1
ATOM 781 C CA . GLU A 1 99 ? 16.784 -3.842 0.392 1.00 14.20 99 GLU A CA 1
ATOM 782 C C . GLU A 1 99 ? 16.722 -4.286 -1.067 1.00 14.88 99 GLU A C 1
ATOM 783 O O . GLU A 1 99 ? 17.729 -4.235 -1.766 1.00 16.24 99 GLU A O 1
ATOM 789 N N . HIS A 1 100 ? 15.543 -4.710 -1.516 1.00 14.87 100 HIS A N 1
ATOM 790 C CA . HIS A 1 100 ? 15.324 -5.116 -2.916 1.00 13.34 100 HIS A CA 1
ATOM 791 C C . HIS A 1 100 ? 16.204 -6.281 -3.318 1.00 12.78 100 HIS A C 1
ATOM 792 O O . HIS A 1 100 ? 16.994 -6.209 -4.267 1.00 13.15 100 HIS A O 1
ATOM 799 N N . ILE A 1 101 ? 16.019 -7.377 -2.587 1.00 13.91 101 ILE A N 1
ATOM 800 C CA . ILE A 1 101 ? 16.740 -8.611 -2.835 1.00 12.40 101 ILE A CA 1
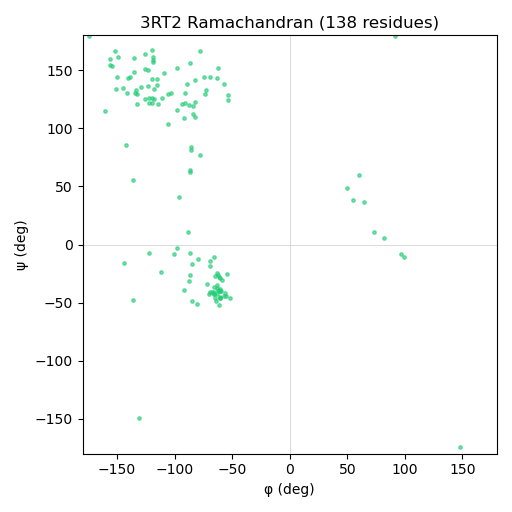ATOM 801 C C . ILE A 1 101 ? 15.735 -9.729 -3.098 1.00 14.01 101 ILE A C 1
ATOM 802 O O . ILE A 1 101 ? 14.816 -9.966 -2.300 1.00 14.62 101 ILE A O 1
ATOM 807 N N . LEU A 1 102 ? 15.900 -10.412 -4.224 1.00 11.62 102 LEU A N 1
ATOM 808 C CA . LEU A 1 102 ? 15.104 -11.575 -4.550 1.00 12.14 102 LEU A CA 1
ATOM 809 C C . LEU A 1 102 ? 16.047 -12.763 -4.698 1.00 12.61 102 LEU A C 1
ATOM 810 O O . LEU A 1 102 ? 17.015 -12.708 -5.456 1.00 14.22 102 LEU A O 1
ATOM 815 N N . GLY A 1 103 ? 15.767 -13.837 -3.968 1.00 12.61 103 GLY A N 1
ATOM 816 C CA . GLY A 1 103 ? 16.600 -15.020 -4.026 1.00 12.86 103 GLY A CA 1
ATOM 817 C C . GLY A 1 103 ? 15.756 -16.246 -4.258 1.00 13.56 103 GLY A C 1
ATOM 818 O O . GLY A 1 103 ? 14.717 -16.411 -3.622 1.00 15.25 103 GLY A O 1
ATOM 819 N N . ILE A 1 104 ? 16.204 -17.109 -5.168 1.00 13.44 104 ILE A N 1
ATOM 820 C CA . ILE A 1 104 ? 15.443 -18.294 -5.541 1.00 14.13 104 ILE A CA 1
ATOM 821 C C . ILE A 1 104 ? 16.365 -19.502 -5.597 1.00 13.63 104 ILE A C 1
ATOM 822 O O . ILE A 1 104 ? 17.529 -19.375 -5.954 1.00 16.15 104 ILE A O 1
ATOM 827 N N . ARG A 1 105 ? 15.834 -20.677 -5.275 1.00 13.75 105 ARG A N 1
ATOM 828 C CA . ARG A 1 105 ? 16.559 -21.926 -5.473 1.00 15.43 105 ARG A CA 1
ATOM 829 C C . ARG A 1 105 ? 15.739 -22.867 -6.352 1.00 15.33 105 ARG A C 1
ATOM 830 O O . ARG A 1 105 ? 14.539 -22.995 -6.175 1.00 17.18 105 ARG A O 1
ATOM 838 N N . ILE A 1 106 ? 16.394 -23.509 -7.310 1.00 16.63 106 ILE A N 1
ATOM 839 C CA . ILE A 1 106 ? 15.710 -24.482 -8.145 1.00 18.58 106 ILE A CA 1
ATOM 840 C C . ILE A 1 106 ? 15.717 -25.812 -7.406 1.00 20.65 106 ILE A C 1
ATOM 841 O O . ILE A 1 106 ? 16.779 -26.352 -7.090 1.00 21.97 106 ILE A O 1
ATOM 846 N N . VAL A 1 107 ? 14.531 -26.320 -7.106 1.00 20.12 107 VAL A N 1
ATOM 847 C CA . VAL A 1 107 ? 14.418 -27.551 -6.340 1.00 24.50 107 VAL A CA 1
ATOM 848 C C . VAL A 1 107 ? 14.445 -28.777 -7.247 1.00 27.75 107 VAL A C 1
ATOM 849 O O . VAL A 1 107 ? 14.931 -29.830 -6.856 1.00 32.15 107 VAL A O 1
ATOM 853 N N . GLY A 1 108 ? 13.936 -28.629 -8.464 1.00 23.80 108 GLY A N 1
ATOM 854 C CA . GLY A 1 108 ? 13.965 -29.723 -9.418 1.00 26.02 108 GLY A CA 1
ATOM 855 C C . GLY A 1 108 ? 13.455 -29.291 -10.773 1.00 30.64 108 GLY A C 1
ATOM 856 O O . GLY A 1 108 ? 13.045 -28.152 -10.963 1.00 26.99 108 GLY A O 1
ATOM 857 N N . GLY A 1 109 ? 13.448 -30.226 -11.712 1.00 41.19 109 GLY A N 1
ATOM 858 C CA . GLY A 1 109 ? 12.919 -29.964 -13.032 1.00 46.21 109 GLY A CA 1
ATOM 859 C C . GLY A 1 109 ? 13.657 -30.772 -14.070 1.00 51.16 109 GLY A C 1
ATOM 860 O O . GLY A 1 109 ? 14.499 -31.598 -13.740 1.00 52.77 109 GLY A O 1
ATOM 861 N N . ASP A 1 110 ? 13.339 -30.528 -15.332 1.00 63.79 110 ASP A N 1
ATOM 862 C CA . ASP A 1 110 ? 14.014 -31.199 -16.425 1.00 67.55 110 ASP A CA 1
ATOM 863 C C . ASP A 1 110 ? 15.267 -30.399 -16.775 1.00 69.88 110 ASP A C 1
ATOM 864 O O . ASP A 1 110 ? 15.386 -29.853 -17.870 1.00 72.25 110 ASP A O 1
ATOM 869 N N . HIS A 1 111 ? 16.196 -30.329 -15.822 1.00 57.16 111 HIS A N 1
ATOM 870 C CA . HIS A 1 111 ? 17.351 -29.441 -15.917 1.00 56.19 111 HIS A CA 1
ATOM 871 C C . HIS A 1 111 ? 18.700 -30.136 -15.919 1.00 55.78 111 HIS A C 1
ATOM 872 O O . HIS A 1 111 ? 18.854 -31.237 -15.410 1.00 56.10 111 HIS A O 1
ATOM 879 N N . ARG A 1 112 ? 19.680 -29.429 -16.469 1.00 57.16 112 ARG A N 1
ATOM 880 C CA . ARG A 1 112 ? 21.091 -29.711 -16.295 1.00 56.42 112 ARG A CA 1
ATOM 881 C C . ARG A 1 112 ? 21.597 -29.022 -15.020 1.00 107.08 112 ARG A C 1
ATOM 882 O O . ARG A 1 112 ? 22.553 -29.484 -14.396 1.00 101.83 112 ARG A O 1
ATOM 890 N N . LEU A 1 113 ? 20.930 -27.936 -14.631 1.00 72.06 113 LEU A N 1
ATOM 891 C CA . LEU A 1 113 ? 21.358 -27.089 -13.515 1.00 53.32 113 LEU A CA 1
ATOM 892 C C . LEU A 1 113 ? 20.886 -27.547 -12.136 1.00 38.85 113 LEU A C 1
ATOM 893 O O . LEU A 1 113 ? 19.891 -27.049 -11.618 1.00 36.50 113 LEU A O 1
ATOM 898 N N . LYS A 1 114 ? 21.621 -28.474 -11.533 1.00 41.61 114 LYS A N 1
ATOM 899 C CA . LYS A 1 114 ? 21.275 -28.971 -10.205 1.00 33.69 114 LYS A CA 1
ATOM 900 C C . LYS A 1 114 ? 21.773 -28.053 -9.096 1.00 23.90 114 LYS A C 1
ATOM 901 O O . LYS A 1 114 ? 22.868 -27.506 -9.176 1.00 20.10 114 LYS A O 1
ATOM 907 N N . ASN A 1 115 ? 20.960 -27.906 -8.056 1.00 24.45 115 ASN A N 1
ATOM 908 C CA . ASN A 1 115 ? 21.312 -27.068 -6.912 1.00 20.83 115 ASN A CA 1
ATOM 909 C C . ASN A 1 115 ? 21.666 -25.656 -7.330 1.00 19.07 115 ASN A C 1
ATOM 910 O O . ASN A 1 115 ? 22.573 -25.034 -6.777 1.00 19.53 115 ASN A O 1
ATOM 915 N N . TYR A 1 116 ? 20.925 -25.154 -8.311 1.00 16.60 116 TYR A N 1
ATOM 916 C CA . TYR A 1 116 ? 21.049 -23.765 -8.731 1.00 16.45 116 TYR A CA 1
ATOM 917 C C . TYR A 1 116 ? 20.340 -22.808 -7.778 1.00 16.70 116 TYR A C 1
ATOM 918 O O . TYR A 1 116 ? 19.181 -23.014 -7.442 1.00 17.69 116 TYR A O 1
ATOM 927 N N A SER A 1 117 ? 21.032 -21.754 -7.362 0.36 17.52 117 SER A N 1
ATOM 928 N N B SER A 1 117 ? 21.052 -21.774 -7.340 0.64 16.26 117 SER A N 1
ATOM 929 C CA A SER A 1 117 ? 20.388 -20.689 -6.603 0.36 17.28 117 SER A CA 1
ATOM 930 C CA B SER A 1 117 ? 20.436 -20.683 -6.592 0.64 15.15 117 SER A CA 1
ATOM 931 C C A SER A 1 117 ? 20.908 -19.335 -7.049 0.36 15.38 117 SER A C 1
ATOM 932 C C B SER A 1 117 ? 20.873 -19.358 -7.187 0.64 12.49 117 SER A C 1
ATOM 933 O O A SER A 1 117 ? 22.090 -19.183 -7.371 0.36 17.89 117 SER A O 1
ATOM 934 O O B SER A 1 117 ? 21.969 -19.245 -7.748 0.64 14.63 117 SER A O 1
ATOM 939 N N . SER A 1 118 ? 20.024 -18.345 -7.063 1.00 13.51 118 SER A N 1
ATOM 940 C CA . SER A 1 118 ? 20.380 -17.027 -7.564 1.00 15.81 118 SER A CA 1
ATOM 941 C C . SER A 1 118 ? 19.909 -15.946 -6.618 1.00 13.28 118 SER A C 1
ATOM 942 O O . SER A 1 118 ? 18.948 -16.128 -5.855 1.00 13.74 118 SER A O 1
ATOM 945 N N . THR A 1 119 ? 20.604 -14.821 -6.656 1.00 13.38 119 THR A N 1
ATOM 946 C CA . THR A 1 119 ? 20.163 -13.642 -5.936 1.00 12.52 119 THR A CA 1
ATOM 947 C C . THR A 1 119 ? 20.271 -12.473 -6.877 1.00 13.22 119 THR A C 1
ATOM 948 O O . THR A 1 119 ? 21.296 -12.299 -7.511 1.00 13.96 119 THR A O 1
ATOM 952 N N . ILE A 1 120 ? 19.220 -11.666 -6.942 1.00 14.19 120 ILE A N 1
ATOM 953 C CA . ILE A 1 120 ? 19.311 -10.371 -7.608 1.00 12.32 120 ILE A CA 1
ATOM 954 C C . ILE A 1 120 ? 19.042 -9.285 -6.581 1.00 11.72 120 ILE A C 1
ATOM 955 O O . ILE A 1 120 ? 18.105 -9.403 -5.782 1.00 13.18 120 ILE A O 1
ATOM 960 N N . SER A 1 121 ? 19.873 -8.250 -6.574 1.00 11.92 121 SER A N 1
ATOM 961 C CA . SER A 1 121 ? 19.573 -7.071 -5.783 1.00 12.74 121 SER A CA 1
ATOM 962 C C . SER A 1 121 ? 19.613 -5.833 -6.658 1.00 12.73 121 SER A C 1
ATOM 963 O O . SER A 1 121 ? 20.343 -5.781 -7.662 1.00 13.52 121 SER A O 1
ATOM 966 N N . LEU A 1 122 ? 18.816 -4.842 -6.269 1.00 12.43 122 LEU A N 1
ATOM 967 C CA . LEU A 1 122 ? 18.682 -3.593 -7.027 1.00 12.83 122 LEU A CA 1
ATOM 968 C C . LEU A 1 122 ? 19.114 -2.412 -6.179 1.00 12.57 122 LEU A C 1
ATOM 969 O O . LEU A 1 122 ? 18.815 -2.371 -4.990 1.00 14.64 122 LEU A O 1
ATOM 974 N N . HIS A 1 123 ? 19.779 -1.441 -6.803 1.00 12.81 123 HIS A N 1
ATOM 975 C CA . HIS A 1 123 ? 20.321 -0.288 -6.086 1.00 13.07 123 HIS A CA 1
ATOM 976 C C . HIS A 1 123 ? 20.236 0.955 -6.942 1.00 13.59 123 HIS A C 1
ATOM 977 O O . HIS A 1 123 ? 20.561 0.909 -8.130 1.00 15.96 123 HIS A O 1
ATOM 984 N N . SER A 1 124 ? 19.788 2.070 -6.377 1.00 14.63 124 SER A N 1
ATOM 985 C CA . SER A 1 124 ? 19.726 3.292 -7.172 1.00 14.84 124 SER A CA 1
ATOM 986 C C . SER A 1 124 ? 21.124 3.701 -7.609 1.00 15.72 124 SER A C 1
ATOM 987 O O . SER A 1 124 ? 22.091 3.545 -6.860 1.00 16.18 124 SER A O 1
ATOM 990 N N . GLU A 1 125 ? 21.233 4.237 -8.822 1.00 14.71 125 GLU A N 1
ATOM 991 C CA . GLU A 1 125 ? 22.522 4.650 -9.345 1.00 20.03 125 GLU A CA 1
ATOM 992 C C . GLU A 1 125 ? 22.317 5.816 -10.290 1.00 24.15 125 GLU A C 1
ATOM 993 O O . GLU A 1 125 ? 21.329 5.863 -11.011 1.00 30.64 125 GLU A O 1
ATOM 999 N N . THR A 1 126 ? 23.260 6.746 -10.293 1.00 22.61 126 THR A N 1
ATOM 1000 C CA . THR A 1 126 ? 23.193 7.866 -11.210 1.00 29.12 126 THR A CA 1
ATOM 1001 C C . THR A 1 126 ? 24.287 7.753 -12.256 1.00 34.14 126 THR A C 1
ATOM 1002 O O . THR A 1 126 ? 25.465 7.614 -11.930 1.00 36.53 126 THR A O 1
ATOM 1006 N N . ILE A 1 127 ? 23.887 7.802 -13.517 1.00 33.96 127 ILE A N 1
ATOM 1007 C CA . ILE A 1 127 ? 24.842 7.814 -14.608 1.00 38.25 127 ILE A CA 1
ATOM 1008 C C . ILE A 1 127 ? 24.463 8.908 -15.593 1.00 43.33 127 ILE A C 1
ATOM 1009 O O . ILE A 1 127 ? 23.359 8.906 -16.137 1.00 43.77 127 ILE A O 1
ATOM 1014 N N . ASP A 1 128 ? 25.380 9.849 -15.802 1.00 63.12 128 ASP A N 1
ATOM 1015 C CA . ASP A 1 128 ? 25.146 10.975 -16.701 1.00 65.74 128 ASP A CA 1
ATOM 1016 C C . ASP A 1 128 ? 24.028 11.867 -16.182 1.00 65.25 128 ASP A C 1
ATOM 1017 O O . ASP A 1 128 ? 23.232 12.398 -16.958 1.00 66.94 128 ASP A O 1
ATOM 1022 N N . GLY A 1 129 ? 23.975 12.025 -14.863 1.00 49.86 129 GLY A N 1
ATOM 1023 C CA . GLY A 1 129 ? 22.998 12.894 -14.238 1.00 46.53 129 GLY A CA 1
ATOM 1024 C C . GLY A 1 129 ? 21.598 12.317 -14.261 1.00 43.43 129 GLY A C 1
ATOM 1025 O O . GLY A 1 129 ? 20.628 13.003 -13.939 1.00 44.34 129 GLY A O 1
ATOM 1026 N N . LYS A 1 130 ? 21.485 11.046 -14.635 1.00 37.12 130 LYS A N 1
ATOM 1027 C CA . LYS A 1 130 ? 20.184 10.410 -14.701 1.00 36.19 130 LYS A CA 1
ATOM 1028 C C . LYS A 1 130 ? 20.140 9.247 -13.726 1.00 31.97 130 LYS A C 1
ATOM 1029 O O . LYS A 1 130 ? 20.992 8.350 -13.757 1.00 33.35 130 LYS A O 1
ATOM 1035 N N . THR A 1 131 ? 19.153 9.269 -12.845 1.00 32.42 131 THR A N 1
ATOM 1036 C CA . THR A 1 131 ? 19.048 8.217 -11.852 1.00 31.42 131 THR A CA 1
ATOM 1037 C C . THR A 1 131 ? 18.356 7.004 -12.455 1.00 29.04 131 THR A C 1
ATOM 1038 O O . THR A 1 131 ? 17.247 7.099 -12.988 1.00 32.05 131 THR A O 1
ATOM 1042 N N . GLY A 1 132 ? 19.047 5.874 -12.403 1.00 25.05 132 GLY A N 1
ATOM 1043 C CA . GLY A 1 132 ? 18.489 4.609 -12.834 1.00 22.02 132 GLY A CA 1
ATOM 1044 C C . GLY A 1 132 ? 18.724 3.552 -11.774 1.00 18.63 132 GLY A C 1
ATOM 1045 O O . GLY A 1 132 ? 18.796 3.853 -10.568 1.00 16.77 132 GLY A O 1
ATOM 1046 N N . THR A 1 133 ? 18.861 2.310 -12.222 1.00 16.73 133 THR A N 1
ATOM 1047 C CA . THR A 1 133 ? 18.955 1.190 -11.290 1.00 14.91 133 THR A CA 1
ATOM 1048 C C . THR A 1 133 ? 20.108 0.282 -11.667 1.00 13.68 133 THR A C 1
ATOM 1049 O O . THR A 1 133 ? 20.232 -0.125 -12.823 1.00 16.24 133 THR A O 1
ATOM 1053 N N . LEU A 1 134 ? 20.952 -0.026 -10.691 1.00 13.10 134 LEU A N 1
ATOM 1054 C CA . LEU A 1 134 ? 21.979 -1.035 -10.855 1.00 14.54 134 LEU A CA 1
ATOM 1055 C C . LEU A 1 134 ? 21.405 -2.379 -10.410 1.00 14.14 134 LEU A C 1
ATOM 1056 O O . LEU A 1 134 ? 20.941 -2.511 -9.283 1.00 15.59 134 LEU A O 1
ATOM 1061 N N . ALA A 1 135 ? 21.397 -3.362 -11.302 1.00 14.68 135 ALA A N 1
ATOM 1062 C CA . ALA A 1 135 ? 20.997 -4.716 -10.948 1.00 12.91 135 ALA A CA 1
ATOM 1063 C C . ALA A 1 135 ? 22.246 -5.571 -10.803 1.00 14.29 135 ALA A C 1
ATOM 1064 O O . ALA A 1 135 ? 23.120 -5.563 -11.667 1.00 15.73 135 ALA A O 1
ATOM 1066 N N . ILE A 1 136 ? 22.331 -6.298 -9.694 1.00 14.85 136 ILE A N 1
ATOM 1067 C CA . ILE A 1 136 ? 23.428 -7.219 -9.469 1.00 14.25 136 ILE A CA 1
ATOM 1068 C C . ILE A 1 136 ? 22.825 -8.595 -9.318 1.00 14.03 136 ILE A C 1
ATOM 1069 O O . ILE A 1 136 ? 21.988 -8.799 -8.445 1.00 15.07 136 ILE A O 1
ATOM 1074 N N . GLU A 1 137 ? 23.222 -9.537 -10.164 1.00 13.21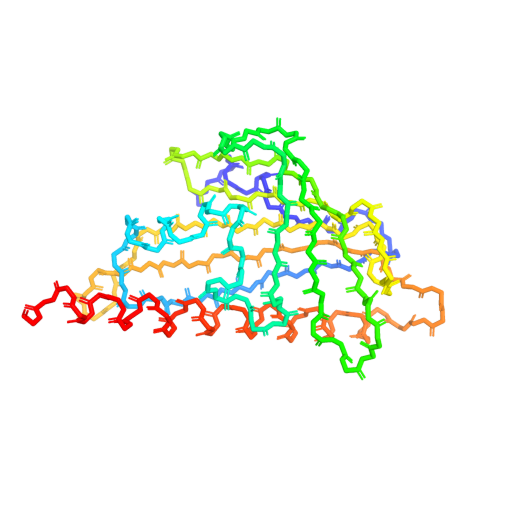 137 GLU A N 1
ATOM 1075 C CA . GLU A 1 137 ? 22.703 -10.893 -10.048 1.00 13.41 137 GLU A CA 1
ATOM 1076 C C . GLU A 1 137 ? 23.822 -11.911 -9.935 1.00 13.40 137 GLU A C 1
ATOM 1077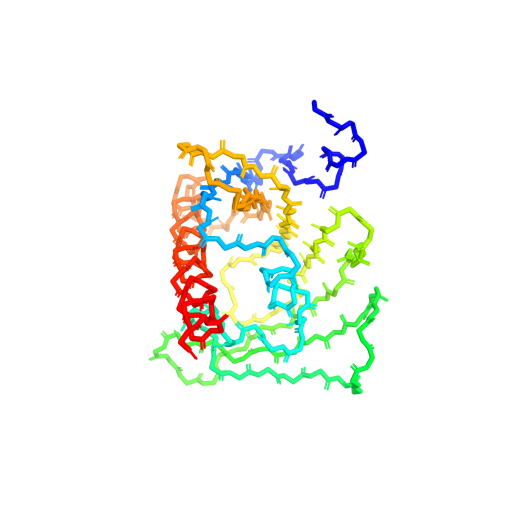 O O . GLU A 1 137 ? 24.709 -11.961 -10.772 1.00 15.18 137 GLU A O 1
ATOM 1083 N N . SER A 1 138 ? 23.767 -12.718 -8.883 1.00 13.90 138 SER A N 1
ATOM 1084 C CA . SER A 1 138 ? 24.753 -13.760 -8.673 1.00 14.07 138 SER A CA 1
ATOM 1085 C C . SER A 1 138 ? 24.072 -15.120 -8.665 1.00 13.61 138 SER A C 1
ATOM 1086 O O . SER A 1 138 ? 22.866 -15.218 -8.485 1.00 14.55 138 SER A O 1
ATOM 1089 N N . PHE A 1 139 ? 24.859 -16.166 -8.862 1.00 14.06 139 PHE A N 1
ATOM 1090 C CA . PHE A 1 139 ? 24.336 -17.517 -8.827 1.00 13.54 139 PHE A CA 1
ATOM 1091 C C . PHE A 1 139 ? 25.393 -18.474 -8.323 1.00 12.89 139 PHE A C 1
ATOM 1092 O O . PHE A 1 139 ? 26.579 -18.177 -8.336 1.00 14.72 139 PHE A O 1
ATOM 1100 N N . VAL A 1 140 ? 24.934 -19.635 -7.885 1.00 14.16 140 VAL A N 1
ATOM 1101 C CA . VAL A 1 140 ? 25.808 -20.754 -7.624 1.00 13.98 140 VAL A CA 1
ATOM 1102 C C . VAL A 1 140 ? 25.083 -21.986 -8.144 1.00 14.46 140 VAL A C 1
ATOM 1103 O O . VAL A 1 140 ? 23.866 -2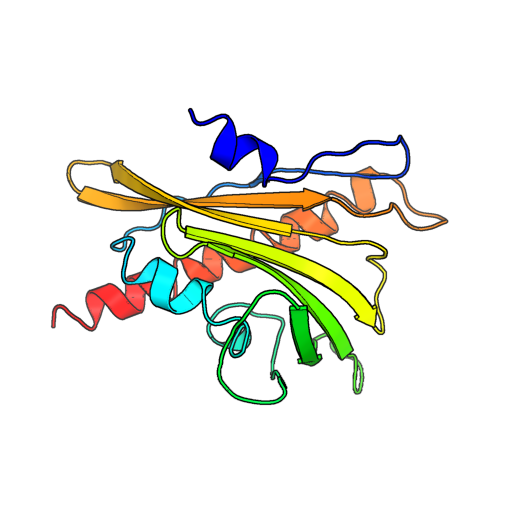2.070 -8.072 1.00 16.39 140 VAL A O 1
ATOM 1107 N N . VAL A 1 141 ? 25.831 -22.925 -8.698 1.00 15.74 141 VAL A N 1
ATOM 1108 C CA . VAL A 1 141 ? 25.212 -24.114 -9.268 1.00 16.58 141 VAL A CA 1
ATOM 1109 C C . VAL A 1 141 ? 26.214 -25.255 -9.245 1.00 16.56 141 VAL A C 1
ATOM 1110 O O . VAL A 1 141 ? 27.417 -25.017 -9.243 1.00 17.07 141 VAL A O 1
ATOM 1114 N N . ASP A 1 142 ? 25.721 -26.494 -9.205 1.00 18.45 142 ASP A N 1
ATOM 1115 C CA . ASP A 1 142 ? 26.597 -27.656 -9.299 1.00 19.81 142 ASP A CA 1
ATOM 1116 C C . ASP A 1 142 ? 27.061 -27.815 -10.739 1.00 20.28 142 ASP A C 1
ATOM 1117 O O . ASP A 1 142 ? 26.302 -27.549 -11.690 1.00 22.19 142 ASP A O 1
ATOM 1122 N N . VAL A 1 143 ? 28.303 -28.248 -10.906 1.00 22.59 143 VAL A N 1
ATOM 1123 C CA . VAL A 1 143 ? 28.793 -28.576 -12.235 1.00 25.52 143 VAL A CA 1
ATOM 1124 C C . VAL A 1 143 ? 28.435 -30.028 -12.499 1.00 29.64 143 VAL A C 1
ATOM 1125 O O . VAL A 1 143 ? 28.849 -30.913 -11.753 1.00 31.58 143 VAL A O 1
ATOM 1129 N N . PRO A 1 144 ? 27.647 -30.275 -13.556 1.00 30.36 144 PRO A N 1
ATOM 1130 C CA . PRO A 1 144 ? 27.145 -31.616 -13.870 1.00 35.37 144 PRO A CA 1
ATOM 1131 C C . PRO A 1 144 ? 28.255 -32.614 -14.174 1.00 42.19 144 PRO A C 1
ATOM 1132 O O . PRO A 1 144 ? 29.337 -32.245 -14.647 1.00 42.83 144 PRO A O 1
ATOM 1136 N N . GLU A 1 145 ? 27.967 -33.881 -13.898 1.00 46.13 145 GLU A N 1
ATOM 1137 C CA . GLU A 1 145 ? 28.837 -34.980 -14.278 1.00 49.41 145 GLU A CA 1
ATOM 1138 C C . GLU A 1 145 ? 29.110 -34.896 -15.772 1.00 50.07 145 GLU A C 1
ATOM 1139 O O . GLU A 1 145 ? 28.175 -34.865 -16.574 1.00 50.25 145 GLU A O 1
ATOM 1145 N N . GLY A 1 146 ? 30.386 -34.842 -16.141 1.00 50.21 146 GLY A N 1
ATOM 1146 C CA . GLY A 1 146 ? 30.769 -34.828 -17.542 1.00 51.16 146 GLY A CA 1
ATOM 1147 C C . GLY A 1 146 ? 31.032 -33.440 -18.095 1.00 51.70 146 GLY A C 1
ATOM 1148 O O . GLY A 1 146 ? 31.498 -33.298 -19.226 1.00 52.43 146 GLY A O 1
ATOM 1149 N N . ASN A 1 147 ? 30.731 -32.417 -17.299 1.00 50.52 147 ASN A N 1
ATOM 1150 C CA . ASN A 1 147 ? 30.938 -31.031 -17.711 1.00 47.66 147 ASN A CA 1
ATOM 1151 C C . ASN A 1 147 ? 32.233 -30.444 -17.178 1.00 46.78 147 ASN A C 1
ATOM 1152 O O . ASN A 1 147 ? 32.723 -30.854 -16.128 1.00 47.93 147 ASN A O 1
ATOM 1157 N N . THR A 1 148 ? 32.787 -29.478 -17.898 1.00 43.22 148 THR A N 1
ATOM 1158 C CA . THR A 1 148 ? 33.840 -28.660 -17.324 1.00 40.58 148 THR A CA 1
ATOM 1159 C C . THR A 1 148 ? 33.153 -27.525 -16.603 1.00 37.09 148 THR A C 1
ATOM 1160 O O . THR A 1 148 ? 32.008 -27.178 -16.921 1.00 35.56 148 THR A O 1
ATOM 1164 N N . LYS A 1 149 ? 33.843 -26.947 -15.631 1.00 38.23 149 LYS A N 1
ATOM 1165 C CA . LYS A 1 149 ? 33.311 -25.813 -14.898 1.00 35.10 149 LYS A CA 1
ATOM 1166 C C . LYS A 1 149 ? 32.964 -24.702 -15.875 1.00 30.57 149 LYS A C 1
ATOM 1167 O O . LYS A 1 149 ? 31.928 -24.059 -15.754 1.00 27.90 149 LYS A O 1
ATOM 1173 N N . GLU A 1 150 ? 33.843 -24.492 -16.849 1.00 31.34 150 GLU A N 1
ATOM 1174 C CA . GLU A 1 150 ? 33.691 -23.400 -17.803 1.00 34.57 150 GLU A CA 1
ATOM 1175 C C . GLU A 1 150 ? 32.426 -23.564 -18.641 1.00 34.21 150 GLU A C 1
ATOM 1176 O O . GLU A 1 150 ? 31.703 -22.599 -18.872 1.00 33.79 150 GLU A O 1
ATOM 1182 N N . GLU A 1 151 ? 32.155 -24.786 -19.087 1.00 35.05 151 GLU A N 1
ATOM 1183 C CA . GLU A 1 151 ? 30.943 -25.059 -19.851 1.00 35.73 151 GLU A CA 1
ATOM 1184 C C . GLU A 1 151 ? 29.695 -24.661 -19.068 1.00 31.57 151 GLU A C 1
ATOM 1185 O O . GLU A 1 151 ? 28.788 -24.030 -19.610 1.00 31.34 151 GLU A O 1
ATOM 1191 N N . THR A 1 152 ? 29.653 -25.016 -17.785 1.00 28.42 152 THR A N 1
ATOM 1192 C CA . THR A 1 152 ? 28.503 -24.674 -16.964 1.00 25.13 152 THR A CA 1
ATOM 1193 C C . THR A 1 152 ? 28.419 -23.170 -16.723 1.00 25.07 152 THR A C 1
ATOM 1194 O O . THR A 1 152 ? 27.355 -22.575 -16.872 1.00 21.98 152 THR A O 1
ATOM 1198 N N A CYS A 1 153 ? 29.546 -22.560 -16.370 0.58 25.34 153 CYS A N 1
ATOM 1199 N N B CYS A 1 153 ? 29.545 -22.567 -16.352 0.42 25.27 153 CYS A N 1
ATOM 1200 C CA A CYS A 1 153 ? 29.566 -21.133 -16.057 0.58 25.87 153 CYS A CA 1
ATOM 1201 C CA B CYS A 1 153 ? 29.587 -21.135 -16.069 0.42 25.68 153 CYS A CA 1
ATOM 1202 C C A CYS A 1 153 ? 29.149 -20.295 -17.263 0.58 25.05 153 CYS A C 1
ATOM 1203 C C B CYS A 1 153 ? 29.112 -20.332 -17.271 0.42 25.14 153 CYS A C 1
ATOM 1204 O O A CYS A 1 153 ? 28.372 -19.348 -17.134 0.58 25.16 153 CYS A O 1
ATOM 1205 O O B CYS A 1 153 ? 28.269 -19.443 -17.145 0.42 25.00 153 CYS A O 1
ATOM 1210 N N . PHE A 1 154 ? 29.662 -20.651 -18.437 1.00 25.33 154 PHE A N 1
ATOM 1211 C CA . PHE A 1 154 ? 29.333 -19.924 -19.663 1.00 24.72 154 PHE A CA 1
ATOM 1212 C C . PHE A 1 154 ? 27.845 -19.937 -19.948 1.00 22.95 154 PHE A C 1
ATOM 1213 O O . PHE A 1 154 ? 27.249 -18.922 -20.306 1.00 21.77 154 PHE A O 1
ATOM 1221 N N . PHE A 1 155 ? 27.256 -21.113 -19.813 1.00 22.13 155 PHE A N 1
ATOM 1222 C CA . PHE A 1 155 ? 25.843 -21.299 -20.071 1.00 20.71 155 PHE A CA 1
ATOM 1223 C C . PHE A 1 155 ? 25.021 -20.448 -19.121 1.00 19.84 155 PHE A C 1
ATOM 1224 O O . PHE A 1 155 ? 24.159 -19.678 -19.549 1.00 21.29 155 PHE A O 1
ATOM 1232 N N . VAL A 1 156 ? 25.298 -20.570 -17.825 1.00 18.07 156 VAL A N 1
ATOM 1233 C CA . VAL A 1 156 ? 24.510 -19.823 -16.853 1.00 17.17 156 VAL A CA 1
ATOM 1234 C C . VAL A 1 156 ? 24.722 -18.313 -17.010 1.00 18.68 156 VAL A C 1
ATOM 1235 O O . VAL A 1 156 ? 23.766 -17.541 -16.957 1.00 19.15 156 VAL A O 1
ATOM 1239 N N . GLU A 1 157 ? 25.967 -17.898 -17.218 1.00 17.84 157 GLU A N 1
ATOM 1240 C CA . GLU A 1 157 ? 26.251 -16.478 -17.419 1.00 19.34 157 GLU A CA 1
ATOM 1241 C C . GLU A 1 157 ? 25.500 -15.941 -18.632 1.00 19.40 157 GLU A C 1
ATOM 1242 O O . GLU A 1 157 ? 24.979 -14.831 -18.599 1.00 20.24 157 GLU A O 1
ATOM 1248 N N . ALA A 1 158 ? 25.438 -16.729 -19.702 1.00 19.18 158 ALA A N 1
ATOM 1249 C CA . ALA A 1 158 ? 24.665 -16.324 -20.875 1.00 20.23 158 ALA A CA 1
ATOM 1250 C C . ALA A 1 158 ? 23.181 -16.124 -20.554 1.00 19.65 158 ALA A C 1
ATOM 1251 O O . ALA A 1 158 ? 22.583 -15.134 -20.973 1.00 19.29 158 ALA A O 1
ATOM 1253 N N . LEU A 1 159 ? 22.600 -17.061 -19.816 1.00 19.28 159 LEU A N 1
ATOM 1254 C CA . LEU A 1 159 ? 21.198 -16.974 -19.442 1.00 19.25 159 LEU A CA 1
ATOM 1255 C C . LEU A 1 159 ? 20.919 -15.722 -18.620 1.00 18.50 159 LEU A C 1
ATOM 1256 O O . LEU A 1 159 ? 19.948 -15.018 -18.859 1.00 17.84 159 LEU A O 1
ATOM 1261 N N . ILE A 1 160 ? 21.773 -15.461 -17.639 1.00 17.62 160 ILE A N 1
ATOM 1262 C CA . ILE A 1 160 ? 21.570 -14.309 -16.767 1.00 16.89 160 ILE A CA 1
ATOM 1263 C C . ILE A 1 160 ? 21.768 -13.008 -17.544 1.00 16.53 160 ILE A C 1
ATOM 1264 O O . ILE A 1 160 ? 21.008 -12.061 -17.374 1.00 17.07 160 ILE A O 1
ATOM 1269 N N A GLN A 1 161 ? 22.774 -12.967 -18.413 0.58 16.37 161 GLN A N 1
ATOM 1270 N N B GLN A 1 161 ? 22.773 -12.977 -18.410 0.42 17.07 161 GLN A N 1
ATOM 1271 C CA A GLN A 1 161 ? 22.959 -11.795 -19.258 0.58 18.52 161 GLN A CA 1
ATOM 1272 C CA B GLN A 1 161 ? 23.000 -11.833 -19.284 0.42 19.55 161 GLN A CA 1
ATOM 1273 C C A GLN A 1 161 ? 21.707 -11.522 -20.091 0.58 17.67 161 GLN A C 1
ATOM 1274 C C B GLN A 1 161 ? 21.747 -11.532 -20.111 0.42 18.05 161 GLN A C 1
ATOM 1275 O O A GLN A 1 161 ? 21.275 -10.378 -20.239 0.58 18.01 161 GLN A O 1
ATOM 1276 O O B GLN A 1 161 ? 21.352 -10.383 -20.254 0.42 18.83 161 GLN A O 1
ATOM 1287 N N . CYS A 1 162 ? 21.118 -12.575 -20.642 1.00 16.87 162 CYS A N 1
ATOM 1288 C CA . CYS A 1 162 ? 19.910 -12.413 -21.434 1.00 18.64 162 CYS A CA 1
ATOM 1289 C C . CYS A 1 162 ? 18.775 -11.902 -20.573 1.00 17.00 162 CYS A C 1
ATOM 1290 O O . CYS A 1 162 ? 18.006 -11.033 -20.988 1.00 17.66 162 CYS A O 1
ATOM 1293 N N . ASN A 1 163 ? 18.665 -12.447 -19.367 1.00 16.32 163 ASN A N 1
ATOM 1294 C CA . ASN A 1 163 ? 17.595 -12.019 -18.477 1.00 16.66 163 ASN A CA 1
ATOM 1295 C C . ASN A 1 163 ? 17.749 -10.564 -18.056 1.00 16.76 163 ASN A C 1
ATOM 1296 O O . ASN A 1 163 ? 16.775 -9.825 -18.017 1.00 16.07 163 ASN A O 1
ATOM 1301 N N . LEU A 1 164 ? 18.977 -10.154 -17.766 1.00 14.33 164 LEU A N 1
ATOM 1302 C CA . LEU A 1 164 ? 19.236 -8.755 -17.411 1.00 14.10 164 LEU A CA 1
ATOM 1303 C C . LEU A 1 164 ? 19.031 -7.781 -18.572 1.00 15.02 164 LEU A C 1
ATOM 1304 O O . LEU A 1 164 ? 18.481 -6.696 -18.381 1.00 15.43 164 LEU A O 1
ATOM 1309 N N . ASN A 1 165 ? 19.473 -8.163 -19.767 1.00 14.83 165 ASN A N 1
ATOM 1310 C CA . ASN A 1 165 ? 19.224 -7.349 -20.943 1.00 15.53 165 ASN A CA 1
ATOM 1311 C C . ASN A 1 165 ? 17.732 -7.197 -21.169 1.00 15.42 165 ASN A C 1
ATOM 1312 O O . ASN A 1 165 ? 17.261 -6.125 -21.526 1.00 18.18 165 ASN A O 1
ATOM 1317 N N . SER A 1 166 ? 16.980 -8.277 -20.964 1.00 16.17 166 SER A N 1
ATOM 1318 C CA . SER A 1 166 ? 15.538 -8.212 -21.155 1.00 16.15 166 SER A CA 1
ATOM 1319 C C . SER A 1 166 ? 14.880 -7.372 -20.059 1.00 15.27 166 SER A C 1
ATOM 1320 O O . SER A 1 166 ? 13.984 -6.571 -20.334 1.00 16.36 166 SER A O 1
ATOM 1323 N N . LEU A 1 167 ? 15.315 -7.559 -18.812 1.00 15.22 167 LEU A N 1
ATOM 1324 C CA . LEU A 1 167 ? 14.812 -6.736 -17.726 1.00 13.43 167 LEU A CA 1
ATOM 1325 C C . LEU A 1 167 ? 15.014 -5.259 -18.040 1.00 13.60 167 LEU A C 1
ATOM 1326 O O . LEU A 1 167 ? 14.107 -4.449 -17.851 1.00 16.69 167 LEU A O 1
ATOM 1331 N N . ALA A 1 168 ? 16.195 -4.914 -18.551 1.00 16.52 168 ALA A N 1
ATOM 1332 C CA . ALA A 1 168 ? 16.473 -3.521 -18.889 1.00 18.03 168 ALA A CA 1
ATOM 1333 C C . ALA A 1 168 ? 15.539 -3.038 -19.988 1.00 18.73 168 ALA A C 1
ATOM 1334 O O . ALA A 1 168 ? 14.979 -1.954 -19.901 1.00 21.34 168 ALA A O 1
ATOM 1336 N N A ASP A 1 169 ? 15.367 -3.851 -21.024 0.48 18.31 169 ASP A N 1
ATOM 1337 N N B ASP A 1 169 ? 15.370 -3.841 -21.031 0.52 19.38 169 ASP A N 1
ATOM 1338 C CA A ASP A 1 169 ? 14.532 -3.437 -22.141 0.48 20.07 169 ASP A CA 1
ATOM 1339 C CA B ASP A 1 169 ? 14.532 -3.419 -22.144 0.52 21.59 169 ASP A CA 1
ATOM 1340 C C A ASP A 1 169 ? 13.088 -3.247 -21.709 0.48 20.34 169 ASP A C 1
ATOM 1341 C C B ASP A 1 169 ? 13.074 -3.260 -21.734 0.52 21.32 169 ASP A C 1
ATOM 1342 O O A ASP A 1 169 ? 12.451 -2.254 -22.060 0.48 22.84 169 ASP A O 1
ATOM 1343 O O B ASP A 1 169 ? 12.416 -2.293 -22.116 0.52 22.57 169 ASP A O 1
ATOM 1352 N N . VAL A 1 170 ? 12.573 -4.203 -20.944 1.00 20.92 170 VAL A N 1
ATOM 1353 C CA . VAL A 1 170 ? 11.185 -4.170 -20.522 1.00 20.26 170 VAL A CA 1
ATOM 1354 C C . VAL A 1 170 ? 10.932 -2.970 -19.613 1.00 19.55 170 VAL A C 1
ATOM 1355 O O . VAL A 1 170 ? 9.984 -2.209 -19.815 1.00 22.31 170 VAL A O 1
ATOM 1359 N N . THR A 1 171 ? 11.793 -2.781 -18.621 1.00 18.56 171 THR A N 1
ATOM 1360 C CA . THR A 1 171 ? 11.574 -1.687 -17.687 1.00 20.25 171 THR A CA 1
ATOM 1361 C C . THR A 1 171 ? 11.839 -0.313 -18.294 1.00 20.93 171 THR A C 1
ATOM 1362 O O . THR A 1 171 ? 11.164 0.648 -17.947 1.00 22.02 171 THR A O 1
ATOM 1366 N N . GLU A 1 172 ? 12.813 -0.213 -19.196 1.00 22.09 172 GLU A N 1
ATOM 1367 C CA . GLU A 1 172 ? 13.055 1.054 -19.881 1.00 23.39 172 GLU A CA 1
ATOM 1368 C C . GLU A 1 172 ? 11.879 1.421 -20.779 1.00 25.94 172 GLU A C 1
ATOM 1369 O O . GLU A 1 172 ? 11.514 2.587 -20.875 1.00 27.24 172 GLU A O 1
ATOM 1375 N N . ARG A 1 173 ? 11.265 0.422 -21.402 1.00 24.86 173 ARG A N 1
ATOM 1376 C CA . ARG A 1 173 ? 10.077 0.667 -22.222 1.00 27.53 173 ARG A CA 1
ATOM 1377 C C . ARG A 1 173 ? 8.896 1.070 -21.340 1.00 28.87 173 ARG A C 1
ATOM 1378 O O . ARG A 1 173 ? 8.139 1.977 -21.684 1.00 29.64 173 ARG A O 1
ATOM 1386 N N . LEU A 1 174 ? 8.745 0.408 -20.195 1.00 25.52 174 LEU A N 1
ATOM 1387 C CA . LEU A 1 174 ? 7.669 0.757 -19.278 1.00 25.37 174 LEU A CA 1
ATOM 1388 C C . LEU A 1 174 ? 7.845 2.181 -18.759 1.00 27.12 174 LEU A C 1
ATOM 1389 O O . LEU A 1 174 ? 6.870 2.911 -18.597 1.00 29.54 174 LEU A O 1
ATOM 1394 N N . GLN A 1 175 ? 9.091 2.572 -18.510 1.00 26.66 175 GLN A N 1
ATOM 1395 C CA . GLN A 1 175 ? 9.387 3.918 -18.025 1.00 29.29 175 GLN A CA 1
ATOM 1396 C C . GLN A 1 175 ? 9.024 4.969 -19.062 1.00 32.42 175 GLN A C 1
ATOM 1397 O O . GLN A 1 175 ? 8.399 5.976 -18.738 1.00 32.93 175 GLN A O 1
ATOM 1403 N N . ALA A 1 176 ? 9.412 4.726 -20.312 1.00 29.17 176 ALA A N 1
ATOM 1404 C CA . ALA A 1 176 ? 9.087 5.635 -21.409 1.00 32.75 176 ALA A CA 1
ATOM 1405 C C . ALA A 1 176 ? 7.578 5.735 -21.612 1.00 36.51 176 ALA A C 1
ATOM 1406 O O . ALA A 1 176 ? 7.054 6.814 -21.887 1.00 38.00 176 ALA A O 1
ATOM 1408 N N . GLU A 1 177 ? 6.882 4.612 -21.478 1.00 40.98 177 GLU A N 1
ATOM 1409 C CA . GLU A 1 177 ? 5.429 4.610 -21.623 1.00 45.89 177 GLU A CA 1
ATOM 1410 C C . GLU A 1 177 ? 4.755 5.423 -20.519 1.00 50.71 177 GLU A C 1
ATOM 1411 O O . GLU A 1 177 ? 3.661 5.963 -20.710 1.00 50.40 177 GLU A O 1
ATOM 1417 N N . SER A 1 178 ? 5.413 5.523 -19.369 1.00 54.20 178 SER A N 1
ATOM 1418 C CA . SER A 1 178 ? 4.888 6.324 -18.267 1.00 59.18 178 SER A CA 1
ATOM 1419 C C . SER A 1 178 ? 5.502 7.725 -18.258 1.00 65.24 178 SER A C 1
ATOM 1420 O O . SER A 1 178 ? 5.866 8.247 -17.205 1.00 65.39 178 SER A O 1
ATOM 1423 N N . MET A 1 179 ? 5.657 8.307 -19.432 1.00 76.60 179 MET A N 1
ATOM 1424 C CA . MET A 1 179 ? 6.129 9.669 -19.541 1.00 68.44 179 MET A CA 1
ATOM 1425 C C . MET A 1 179 ? 5.234 10.309 -20.580 1.00 90.38 179 MET A C 1
ATOM 1426 O O . MET A 1 179 ? 4.684 11.387 -20.373 1.00 87.55 179 MET A O 1
ATOM 1431 N N . GLU A 1 180 ? 5.067 9.601 -21.691 1.00 70.18 180 GLU A N 1
ATOM 1432 C CA . GLU A 1 180 ? 4.110 9.977 -22.711 1.00 81.12 180 GLU A CA 1
ATOM 1433 C C . GLU A 1 180 ? 2.910 10.657 -22.065 1.00 90.91 180 GLU A C 1
ATOM 1434 O O . GLU A 1 180 ? 1.962 9.991 -21.648 1.00 85.06 180 GLU A O 1
#

Foldseek 3Di:
DDPVVVVLFDDDDDPQKAKDKDKDWAQFAPVLLLVQVLQPQCLVLFQVQWDHKDWPDRDDDFFTKMKTAGNPVDPGWIWIKTWHDRDPPFSKTKMFTPDIPDPWARKIKMKTWDWDDDPNGITIMIMMMMMTGRGDPGDSCVVNVVVVVSVVRRSVRSRVSSVVVRVVVVD

Sequence (171 aa):
ESEYIKKHHRHHELVESQCCSSSTLVVKHHIKAPLHHLVWSIVRRFDEPQKYKPFIISRCVVQGKKLEVGSVREVDLKSGLPATKSTEVLEILDDNEHILGIRIVGGDHRLKNYSSSTISLHSETIDGKTGTLAIESFVVDVPEGNTKEETCCFFVEALIQQCNLNSLADDVTERLQAESME

InterPro domains:
  IPR019587 Polyketide cyclase/dehydrase [PF10604] (27-171)
  IPR023393 START-like domain superfamily [G3DSA:3.30.530.20] (1-182)
  IPR050279 Plant defense and hormone signaling protein [PTHR31213] (23-170)

CATH classification: 3.30.530.20

Secondary structure (DSSP, 8-state):
--HHHHHHS----STTEEEEEEEEEESS-HHHHHHHHT-TT-GGGT-TTEEEEEESSS---TT-EEEEEE--SSTT-EEEEEEEEEETTTTEEEEEEEEES-S-TT-EEEEEEEEEEETTEEEEEEEEEEEEEPPTT--HHHHHHHHHHHHHHHHHHHHHHHHHHHHHTT-